Protein AF-A0A7J7M7K6-F1 (afdb_monomer_lite)

Organism: NCBI:txid39325

Foldseek 3Di:
DADPQKWKWKDDDPDPATDTHRDDDADPGIDIDIDGFDWDKDWDFDWDADPVRDTDTDTDIDTGTQDPPDVVSVSVPPDDPPVVVVVVVVVVVVVVVVVVVVVVVVVVVVVVVVVVVVVVVVVVVVVVVVVVVVVVVVVVVVVVVVCVVVVVVVVVVVVVVVVVVVVVVVVVVVVVVVVVVVVVVVVVVVVVVVVVVVVVVVVVVVVVVVVVVVVVVVVVVVVVVVVVVVVVVVVVVVVVVVVVVVVVVVVVVVVVVVVVVVVVVVVVVVVVVVVVVVVVVVVVVVVVVVVVVVVVVVVVVVVVVVVVVVVVVVVVVVVVVVVVVCVVPPNDPVVVDD

Sequence (338 aa):
VATASEYLVITECYIDDIELAKKSWILPGQHRTTFDVSPMNYTFEVHAMSAEKLSFLLQTVFTIGPRMDDFDSLLRCKGHEYFSYLDQKLQNEAANQAKIDVAEAKMKGAVGAKLRKGQTVQNAAKIDAETKIVMVKRDGESKQEEINVNTKAKIFKNQREAEIAEANAQLATKKANWDRDTKMAEVEASKVIALKEAELQREVEFKNALTQTEKLRAQNLSKATIENEIKAHEAEWELFKKQRGANLVLYEHEKQAEESLYSKTREAEALKNQAEASLFAMKQKAEGEQYAKFKEAEGDLYSKIKKAEGLRAFVDAQGFYVKTLMNSFGGNYTAMRD

Secondary structure (DSSP, 8-state):
---TTEEEEEEETTEEEEEEESS-PPPTTEEEEEEE-PPEEEEEEEEEE-TT--EEEEEEEEEE---TT-HHHHHTTS--HHHHHHHHHHHHHHHHHHHHHHHHHHHHHHHHHHHHHHHHHHHHHHHHHHHHHHHHHHHHHHHHHHHHHHHHHHHHHHHHHHHHHHHHHHHHHHHHHHHHHHHHHHHHHHHHHHHHHHHHHHHHHHHHHHHHHHHHHHHHHHHHHHHHHHHHHHHHHHHHHHHHHHHHHHHHHHHHHHHHHHHHHHHHHHHHHHHHHHHHHHHHHHHHHHHHHHHHHHHHHHHHHHHHHHHHHHHHHHHHHHHHHHHTTTT-GGGS--

InterPro domains:
  IPR027705 Flotillin family [PTHR13806] (78-338)

pLDDT: mean 79.96, std 12.03, range [43.5, 96.38]

Structure (mmCIF, N/CA/C/O backbone):
data_AF-A0A7J7M7K6-F1
#
_entry.id   AF-A0A7J7M7K6-F1
#
loop_
_atom_site.group_PDB
_atom_site.id
_atom_site.type_symbol
_atom_site.label_atom_id
_atom_site.label_alt_id
_atom_site.label_comp_id
_atom_site.label_asym_id
_atom_site.label_entity_id
_atom_site.label_seq_id
_atom_site.pdbx_PDB_ins_code
_atom_site.Cartn_x
_atom_site.Cartn_y
_atom_site.Cartn_z
_atom_site.occupancy
_atom_site.B_iso_or_equiv
_atom_site.auth_seq_id
_atom_site.auth_comp_id
_atom_site.auth_asym_id
_atom_site.auth_atom_id
_atom_site.pdbx_PDB_model_num
ATOM 1 N N . VAL A 1 1 ? 95.039 -15.762 -140.237 1.00 67.88 1 VAL A N 1
ATOM 2 C CA . VAL A 1 1 ? 93.825 -16.586 -140.015 1.00 67.88 1 VAL A CA 1
ATOM 3 C C . VAL A 1 1 ? 93.475 -16.474 -138.539 1.00 67.88 1 VAL A C 1
ATOM 5 O O . VAL A 1 1 ? 94.401 -16.604 -137.748 1.00 67.88 1 VAL A O 1
ATOM 8 N N . ALA A 1 2 ? 92.232 -16.139 -138.188 1.00 72.38 2 ALA A N 1
ATOM 9 C CA . ALA A 1 2 ? 91.706 -16.131 -136.816 1.00 72.38 2 ALA A CA 1
ATOM 10 C C . ALA A 1 2 ? 91.224 -17.527 -136.388 1.00 72.38 2 ALA A C 1
ATOM 12 O O . ALA A 1 2 ? 90.944 -18.372 -137.244 1.00 72.38 2 ALA A O 1
ATOM 13 N N . THR A 1 3 ? 91.144 -17.767 -135.076 1.00 70.19 3 THR A N 1
ATOM 14 C CA . THR A 1 3 ? 90.589 -19.000 -134.491 1.00 70.19 3 THR A CA 1
ATOM 15 C C . THR A 1 3 ? 89.056 -19.029 -134.606 1.00 70.19 3 THR A C 1
ATOM 17 O O . THR A 1 3 ? 88.432 -18.068 -135.049 1.00 70.19 3 THR A O 1
ATOM 20 N N . ALA A 1 4 ? 88.411 -20.154 -134.274 1.00 70.19 4 ALA A N 1
ATOM 21 C CA . ALA A 1 4 ? 86.975 -20.334 -134.517 1.00 70.19 4 ALA A CA 1
ATOM 22 C C . ALA A 1 4 ? 86.084 -19.287 -133.812 1.00 70.19 4 ALA A C 1
ATOM 24 O O . ALA A 1 4 ? 85.071 -18.890 -134.398 1.00 70.19 4 ALA A O 1
ATOM 25 N N . SER A 1 5 ? 86.478 -18.828 -132.620 1.00 69.62 5 SER A N 1
ATOM 26 C CA . SER A 1 5 ? 85.790 -17.823 -131.793 1.00 69.62 5 SER A CA 1
ATOM 27 C C . SER A 1 5 ? 86.290 -16.390 -132.006 1.00 69.62 5 SER A C 1
ATOM 29 O O . SER A 1 5 ? 85.766 -15.466 -131.390 1.00 69.62 5 SER A O 1
ATOM 31 N N . GLU A 1 6 ? 87.262 -16.190 -132.896 1.00 77.25 6 GLU A N 1
ATOM 32 C CA . GLU A 1 6 ? 87.850 -14.885 -133.176 1.00 77.25 6 GLU A CA 1
ATOM 33 C C . GLU A 1 6 ? 87.529 -14.406 -134.597 1.00 77.25 6 GLU A C 1
ATOM 35 O O . GLU A 1 6 ? 87.433 -15.187 -135.550 1.00 77.25 6 GLU A O 1
ATOM 40 N N . TYR A 1 7 ? 87.449 -13.088 -134.760 1.00 76.31 7 TYR A N 1
ATOM 41 C CA . TYR A 1 7 ? 87.459 -12.421 -136.060 1.00 76.31 7 TYR A CA 1
ATOM 42 C C . TYR A 1 7 ? 88.687 -11.517 -136.183 1.00 76.31 7 TYR A C 1
ATOM 44 O O . TYR A 1 7 ? 89.129 -10.900 -135.210 1.00 76.31 7 TYR A O 1
ATOM 52 N N . LEU A 1 8 ? 89.268 -11.449 -137.387 1.00 75.38 8 LEU A N 1
ATOM 53 C CA . LEU A 1 8 ? 90.274 -10.437 -137.696 1.00 75.38 8 LEU A CA 1
ATOM 54 C C . LEU A 1 8 ? 89.558 -9.161 -138.078 1.00 75.38 8 LEU A C 1
ATOM 56 O O . LEU A 1 8 ? 88.755 -9.155 -139.003 1.00 75.38 8 LEU A O 1
ATOM 60 N N . VAL A 1 9 ? 89.900 -8.102 -137.368 1.00 75.69 9 VAL A N 1
ATOM 61 C CA . VAL A 1 9 ? 89.526 -6.735 -137.676 1.00 75.69 9 VAL A CA 1
ATOM 62 C C . VAL A 1 9 ? 90.689 -6.140 -138.462 1.00 75.69 9 VAL A C 1
ATOM 64 O O . VAL A 1 9 ? 91.796 -6.039 -137.921 1.00 75.69 9 VAL A O 1
ATOM 67 N N . ILE A 1 10 ? 90.467 -5.818 -139.734 1.00 76.25 10 ILE A N 1
ATOM 68 C CA . ILE A 1 10 ? 91.456 -5.178 -140.606 1.00 76.25 10 ILE A CA 1
ATOM 69 C C . ILE A 1 10 ? 91.002 -3.751 -140.868 1.00 76.25 10 ILE A C 1
ATOM 71 O O . ILE A 1 10 ? 89.852 -3.511 -141.235 1.00 76.25 10 ILE A O 1
ATOM 75 N N . THR A 1 11 ? 91.916 -2.815 -140.648 1.00 74.75 11 THR A N 1
ATOM 76 C CA . THR A 1 11 ? 91.690 -1.384 -140.843 1.00 74.75 11 THR A CA 1
ATOM 77 C C . THR A 1 11 ? 92.851 -0.768 -141.615 1.00 74.75 11 THR A C 1
ATOM 79 O O . THR A 1 11 ? 93.955 -1.323 -141.637 1.00 74.75 11 THR A O 1
ATOM 82 N N . GLU A 1 12 ? 92.609 0.419 -142.173 1.00 74.12 12 GLU A N 1
ATOM 83 C CA . GLU A 1 12 ? 93.559 1.254 -142.923 1.00 74.12 12 GLU A CA 1
ATOM 84 C C . GLU A 1 12 ? 93.762 0.837 -144.391 1.00 74.12 12 GLU A C 1
ATOM 86 O O . GLU A 1 12 ? 92.882 0.229 -144.990 1.00 74.12 12 GLU A O 1
ATOM 91 N N . CYS A 1 13 ? 94.871 1.276 -144.999 1.00 62.34 13 CYS A N 1
ATOM 92 C CA . CYS A 1 13 ? 95.089 1.460 -146.438 1.00 62.34 13 CYS A CA 1
ATOM 93 C C . CYS A 1 13 ? 94.208 0.581 -147.361 1.00 62.34 13 CYS A C 1
ATOM 95 O O . CYS A 1 13 ? 94.340 -0.647 -147.378 1.00 62.34 13 CYS A O 1
ATOM 97 N N . TYR A 1 14 ? 93.356 1.240 -148.166 1.00 62.03 14 TYR A N 1
ATOM 98 C CA . TYR A 1 14 ? 92.381 0.658 -149.112 1.00 62.03 14 TYR A CA 1
ATOM 99 C C . TYR A 1 14 ? 91.088 0.052 -148.513 1.00 62.03 14 TYR A C 1
ATOM 101 O O . TYR A 1 14 ? 90.317 -0.554 -149.256 1.00 62.03 14 TYR A O 1
ATOM 109 N N . ILE A 1 15 ? 90.821 0.240 -147.213 1.00 69.69 15 ILE A N 1
ATOM 110 C CA . ILE A 1 15 ? 89.554 -0.106 -146.541 1.00 69.69 15 ILE A CA 1
ATOM 111 C C . ILE A 1 15 ? 89.009 1.155 -145.850 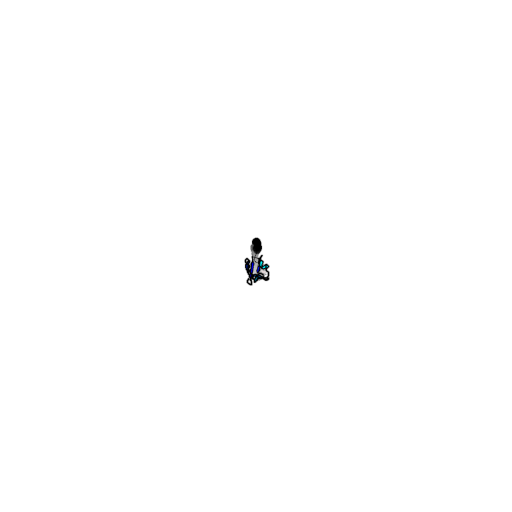1.00 69.69 15 ILE A C 1
ATOM 113 O O . ILE A 1 15 ? 89.684 1.715 -144.987 1.00 69.69 15 ILE A O 1
ATOM 117 N N . ASP A 1 16 ? 87.807 1.600 -146.232 1.00 57.34 16 ASP A N 1
ATOM 118 C CA . ASP A 1 16 ? 87.240 2.888 -145.786 1.00 57.34 16 ASP A CA 1
ATOM 119 C C . ASP A 1 16 ? 86.715 2.885 -144.338 1.00 57.34 16 ASP A C 1
ATOM 121 O O . ASP A 1 16 ? 86.623 3.948 -143.731 1.00 57.34 16 ASP A O 1
ATOM 125 N N . ASP A 1 17 ? 86.385 1.717 -143.776 1.00 67.00 17 ASP A N 1
ATOM 126 C CA . ASP A 1 17 ? 85.803 1.610 -142.430 1.00 67.00 17 ASP A CA 1
ATOM 127 C C . ASP A 1 17 ? 86.483 0.480 -141.628 1.00 67.00 17 ASP A C 1
ATOM 129 O O . ASP A 1 17 ? 87.601 0.640 -141.134 1.00 67.00 17 ASP A O 1
ATOM 133 N N . ILE A 1 18 ? 85.864 -0.700 -141.520 1.00 73.44 18 ILE A N 1
ATOM 134 C CA . ILE A 1 18 ? 86.425 -1.869 -140.838 1.00 73.44 18 ILE A CA 1
ATOM 135 C C . ILE A 1 18 ? 86.022 -3.133 -141.598 1.00 73.44 18 ILE A C 1
ATOM 137 O O . ILE A 1 18 ? 84.834 -3.396 -141.779 1.00 73.44 18 ILE A O 1
ATOM 141 N N . GLU A 1 19 ? 86.995 -3.962 -141.982 1.00 70.06 19 GLU A N 1
ATOM 142 C CA . GLU A 1 19 ? 86.722 -5.271 -142.580 1.00 70.06 19 GLU A CA 1
ATOM 143 C C . GLU A 1 19 ? 86.901 -6.386 -141.538 1.00 70.06 19 GLU A C 1
ATOM 145 O O . GLU A 1 19 ? 87.972 -6.559 -140.949 1.00 70.06 19 GLU A O 1
ATOM 150 N N . LEU A 1 20 ? 85.834 -7.156 -141.302 1.00 73.06 20 LEU A N 1
ATOM 151 C CA . LEU A 1 20 ? 85.836 -8.321 -140.416 1.00 73.06 20 LEU A CA 1
ATOM 152 C C . LEU A 1 20 ? 86.000 -9.603 -141.244 1.00 73.06 20 LEU A C 1
ATOM 154 O O . LEU A 1 20 ? 85.087 -10.020 -141.953 1.00 73.06 20 LEU A O 1
ATOM 158 N N . ALA A 1 21 ? 87.150 -10.269 -141.127 1.00 71.56 21 ALA A N 1
ATOM 159 C CA . ALA A 1 21 ? 87.457 -11.486 -141.880 1.00 71.56 21 ALA A CA 1
ATOM 160 C C . ALA A 1 21 ? 88.027 -12.593 -140.981 1.00 71.56 21 ALA A C 1
ATOM 162 O O . ALA A 1 21 ? 88.860 -12.351 -140.113 1.00 71.56 21 ALA A O 1
ATOM 163 N N . LYS A 1 22 ? 87.665 -13.863 -141.211 1.00 76.12 22 LYS A N 1
ATOM 164 C CA . LYS A 1 22 ? 88.339 -14.992 -140.525 1.00 76.12 22 LYS A CA 1
ATOM 165 C C . LYS A 1 22 ? 89.720 -15.296 -141.109 1.00 76.12 22 LYS A C 1
ATOM 167 O O . LYS A 1 22 ? 90.618 -15.790 -140.425 1.00 76.12 22 LYS A O 1
ATOM 172 N N . LYS A 1 23 ? 89.935 -14.992 -142.385 1.00 75.81 23 LYS A N 1
ATOM 173 C CA . LYS A 1 23 ? 91.210 -15.179 -143.082 1.00 75.81 23 LYS A CA 1
ATOM 174 C C . LYS A 1 23 ? 91.334 -14.113 -144.157 1.00 75.81 23 LYS A C 1
ATOM 176 O O . LYS A 1 23 ? 90.510 -14.077 -145.055 1.00 75.81 23 LYS A O 1
ATOM 181 N N . SER A 1 24 ? 92.375 -13.296 -144.074 1.00 73.94 24 SER A N 1
ATOM 182 C CA . SER A 1 24 ? 92.693 -12.295 -145.089 1.00 73.94 24 SER A CA 1
ATOM 183 C C . SER A 1 24 ? 94.211 -12.066 -145.141 1.00 73.94 24 SER A C 1
ATOM 185 O O . SER A 1 24 ? 94.922 -12.380 -144.175 1.00 73.94 24 SER A O 1
ATOM 187 N N . TRP A 1 25 ? 94.701 -11.637 -146.305 1.00 72.50 25 TRP A N 1
ATOM 188 C CA . TRP A 1 25 ? 96.090 -11.244 -146.548 1.00 72.50 25 TRP A CA 1
ATOM 189 C C . TRP A 1 25 ? 96.240 -9.763 -146.208 1.00 72.50 25 TRP A C 1
ATOM 191 O O . TRP A 1 25 ? 95.486 -8.944 -146.714 1.00 72.50 25 TRP A O 1
ATOM 201 N N . ILE A 1 26 ? 97.210 -9.428 -145.358 1.00 70.88 26 ILE A N 1
ATOM 202 C CA . ILE A 1 26 ? 97.423 -8.052 -144.894 1.00 70.88 26 ILE A CA 1
ATOM 203 C C . ILE A 1 26 ? 98.401 -7.381 -145.856 1.00 70.88 26 ILE A C 1
ATOM 205 O O . ILE A 1 26 ? 99.539 -7.839 -145.996 1.00 70.88 26 ILE A O 1
ATOM 209 N N . LEU A 1 27 ? 97.949 -6.326 -146.530 1.00 72.25 27 LEU A N 1
ATOM 210 C CA . LEU A 1 27 ? 98.783 -5.532 -147.433 1.00 72.25 27 LEU A CA 1
ATOM 211 C C . LEU A 1 27 ? 99.668 -4.547 -146.641 1.00 72.25 27 LEU A C 1
ATOM 213 O O . LEU A 1 27 ? 99.322 -4.175 -145.516 1.00 72.25 27 LEU A O 1
ATOM 217 N N . PRO A 1 28 ? 100.814 -4.099 -147.194 1.00 69.94 28 PRO A N 1
ATOM 218 C CA . PRO A 1 28 ? 101.648 -3.087 -146.549 1.00 69.94 28 PRO A CA 1
ATOM 219 C C . PRO A 1 28 ? 100.838 -1.813 -146.267 1.00 69.94 28 PRO A C 1
ATOM 221 O O . PRO A 1 28 ? 100.283 -1.218 -147.188 1.00 69.94 28 PRO A O 1
ATOM 224 N N . GLY A 1 29 ? 100.777 -1.401 -144.997 1.00 74.50 29 GLY A N 1
ATOM 225 C CA . GLY A 1 29 ? 99.994 -0.243 -144.546 1.00 74.50 29 GLY A CA 1
ATOM 226 C C . GLY A 1 29 ? 98.613 -0.571 -143.962 1.00 74.50 29 GLY A C 1
ATOM 227 O O . GLY A 1 29 ? 97.883 0.356 -143.639 1.00 74.50 29 GLY A O 1
ATOM 228 N N . GLN A 1 30 ? 98.252 -1.851 -143.815 1.00 79.81 30 GLN A N 1
ATOM 229 C CA . GLN A 1 30 ? 97.054 -2.276 -143.080 1.00 79.81 30 GLN A CA 1
ATOM 230 C C . GLN A 1 30 ? 97.398 -2.755 -141.665 1.00 79.81 30 GLN A C 1
ATOM 232 O O . GLN A 1 30 ? 98.389 -3.463 -141.459 1.00 79.81 30 GLN A O 1
ATOM 237 N N . HIS A 1 31 ? 96.534 -2.431 -140.701 1.00 72.81 31 HIS A N 1
ATOM 238 C CA . HIS A 1 31 ? 96.644 -2.884 -139.315 1.00 72.81 31 HIS A CA 1
ATOM 239 C C . HIS A 1 31 ? 95.636 -3.999 -139.018 1.00 72.81 31 HIS A C 1
ATOM 241 O O . HIS A 1 31 ? 94.465 -3.931 -139.387 1.00 72.81 31 HIS A O 1
ATOM 247 N N . ARG A 1 32 ? 96.098 -5.047 -138.322 1.00 75.19 32 ARG A N 1
ATOM 248 C CA . ARG A 1 32 ? 95.274 -6.187 -137.893 1.00 75.19 32 ARG A CA 1
ATOM 249 C C . ARG A 1 32 ? 95.124 -6.194 -136.375 1.00 75.19 32 ARG A C 1
ATOM 251 O O . ARG A 1 32 ? 96.124 -6.281 -135.668 1.00 75.19 32 ARG A O 1
ATOM 258 N N . THR A 1 33 ? 93.881 -6.283 -135.900 1.00 73.38 33 THR A N 1
ATOM 259 C CA . THR A 1 33 ? 93.544 -6.602 -134.499 1.00 73.38 33 THR A CA 1
ATOM 260 C C . THR A 1 33 ? 92.656 -7.850 -134.438 1.00 73.38 33 THR A C 1
ATOM 262 O O . THR A 1 33 ? 91.841 -8.077 -135.327 1.00 73.38 33 THR A O 1
ATOM 265 N N . THR A 1 34 ? 92.804 -8.696 -133.420 1.00 72.25 34 THR A N 1
ATOM 266 C CA . THR A 1 34 ? 91.931 -9.864 -133.184 1.00 72.25 34 THR A CA 1
ATOM 267 C C . THR A 1 34 ? 90.808 -9.502 -132.210 1.00 72.25 34 THR A C 1
ATOM 269 O O . THR A 1 34 ? 91.062 -8.848 -131.200 1.00 72.25 34 THR A O 1
ATOM 272 N N . PHE A 1 35 ? 89.576 -9.916 -132.507 1.00 74.06 35 PHE A N 1
ATOM 273 C CA . PHE A 1 35 ? 88.386 -9.716 -131.672 1.00 74.06 35 PHE A CA 1
ATOM 274 C C . PHE A 1 35 ? 87.809 -11.078 -131.272 1.00 74.06 35 PHE A C 1
ATOM 276 O O . PHE A 1 35 ? 87.431 -11.847 -132.154 1.00 74.06 35 PHE A O 1
ATOM 283 N N . ASP A 1 36 ? 87.781 -11.381 -129.972 1.00 71.81 36 ASP A N 1
ATOM 284 C CA . ASP A 1 36 ? 87.216 -12.619 -129.416 1.00 71.81 36 ASP A CA 1
ATOM 285 C C . ASP A 1 36 ? 85.731 -12.418 -129.093 1.00 71.81 36 ASP A C 1
ATOM 287 O O . ASP A 1 36 ? 85.340 -11.422 -128.484 1.00 71.81 36 ASP A O 1
ATOM 291 N N . VAL A 1 37 ? 84.907 -13.364 -129.532 1.00 73.75 37 VAL A N 1
ATOM 292 C CA . VAL A 1 37 ? 83.440 -13.289 -129.498 1.00 73.75 37 VAL A CA 1
ATOM 293 C C . VAL A 1 37 ? 82.856 -14.418 -128.637 1.00 73.75 37 VAL A C 1
ATOM 295 O O . VAL A 1 37 ? 81.707 -14.832 -128.796 1.00 73.75 37 VAL A O 1
ATOM 298 N N . SER A 1 38 ? 83.658 -14.959 -127.722 1.00 75.25 38 SER A N 1
ATOM 299 C CA . SER A 1 38 ? 83.248 -16.044 -126.834 1.00 75.25 38 SER A CA 1
ATOM 300 C C . SER A 1 38 ? 82.065 -15.630 -125.929 1.00 75.25 38 SER A C 1
ATOM 302 O O . SER A 1 38 ? 82.124 -14.581 -125.284 1.00 75.25 38 SER A O 1
ATOM 304 N N . PRO A 1 39 ? 80.976 -16.426 -125.860 1.00 74.19 39 PRO A N 1
ATOM 305 C CA . PRO A 1 39 ? 79.810 -16.104 -125.037 1.00 74.19 39 PRO A CA 1
ATOM 306 C C . PRO A 1 39 ? 80.150 -16.139 -123.540 1.00 74.19 39 PRO A C 1
ATOM 308 O O . PRO A 1 39 ? 80.834 -17.051 -123.073 1.00 74.19 39 PRO A O 1
ATOM 311 N N . MET A 1 40 ? 79.637 -15.169 -122.775 1.00 72.38 40 MET A N 1
ATOM 312 C CA . MET A 1 40 ? 79.824 -15.087 -121.323 1.00 72.38 40 MET A CA 1
ATOM 313 C C . MET A 1 40 ? 78.585 -15.570 -120.564 1.00 72.38 40 MET A C 1
ATOM 315 O O . MET A 1 40 ? 77.446 -15.287 -120.934 1.00 72.38 40 MET A O 1
ATOM 319 N N . ASN A 1 41 ? 78.818 -16.292 -119.466 1.00 74.19 41 ASN A N 1
ATOM 320 C CA . ASN A 1 41 ? 77.770 -16.769 -118.568 1.00 74.19 41 ASN A CA 1
ATOM 321 C C . ASN A 1 41 ? 77.606 -15.805 -117.389 1.00 74.19 41 ASN A C 1
ATOM 323 O O . ASN A 1 41 ? 78.566 -15.546 -116.666 1.00 74.19 41 ASN A O 1
ATOM 327 N N . TYR A 1 42 ? 76.382 -15.333 -117.161 1.00 74.88 42 TYR A N 1
ATOM 328 C CA . TYR A 1 42 ? 76.004 -14.517 -116.011 1.00 74.88 42 TYR A CA 1
ATOM 329 C C . TYR A 1 42 ? 75.083 -15.314 -115.092 1.00 74.88 42 TYR A C 1
ATOM 331 O O . TYR A 1 42 ? 74.027 -15.798 -115.505 1.00 74.88 42 TYR A O 1
ATOM 339 N N . THR A 1 43 ? 75.482 -15.452 -113.833 1.00 71.62 43 THR A N 1
ATOM 340 C CA . THR A 1 43 ? 74.698 -16.121 -112.793 1.00 71.62 43 THR A CA 1
ATOM 341 C C . THR A 1 43 ? 73.934 -15.080 -111.984 1.00 71.62 43 THR A C 1
ATOM 343 O O . THR A 1 43 ? 74.552 -14.188 -111.403 1.00 71.62 43 THR A O 1
ATOM 346 N N . PHE A 1 44 ? 72.610 -15.200 -111.914 1.00 74.69 44 PHE A N 1
ATOM 347 C CA . PHE A 1 44 ? 71.768 -14.345 -111.078 1.00 74.69 44 PHE A CA 1
ATOM 348 C C . PHE A 1 44 ? 71.073 -15.172 -110.003 1.00 74.69 44 PHE A C 1
ATOM 350 O O . PHE A 1 44 ? 70.536 -16.247 -110.280 1.00 74.69 44 PHE A O 1
ATOM 357 N N . GLU A 1 45 ? 71.048 -14.629 -108.789 1.00 75.56 45 GLU A N 1
ATOM 358 C CA . GLU A 1 45 ? 70.245 -15.151 -107.689 1.00 75.56 45 GLU A CA 1
ATOM 359 C C . GLU A 1 45 ? 68.988 -14.294 -107.565 1.00 75.56 45 GLU A C 1
ATOM 361 O O . GLU A 1 45 ? 69.014 -13.181 -107.037 1.00 75.56 45 GLU A O 1
ATOM 366 N N . VAL A 1 46 ? 67.879 -14.788 -108.115 1.00 74.50 46 VAL A N 1
ATOM 367 C CA . VAL A 1 46 ? 66.608 -14.063 -108.091 1.00 74.50 46 VAL A CA 1
ATOM 368 C C . VAL A 1 46 ? 65.833 -14.477 -106.848 1.00 74.50 46 VAL A C 1
ATOM 370 O O . VAL A 1 46 ? 65.450 -15.640 -106.694 1.00 74.50 46 VAL A O 1
ATOM 373 N N . HIS A 1 47 ? 65.594 -13.514 -105.957 1.00 74.88 47 HIS A N 1
ATOM 374 C CA . HIS A 1 47 ? 64.735 -13.710 -104.796 1.00 74.88 47 HIS A CA 1
ATOM 375 C C . HIS A 1 47 ? 63.275 -13.509 -105.209 1.00 74.88 47 HIS A C 1
ATOM 377 O O . HIS A 1 47 ? 62.855 -12.389 -105.502 1.00 74.88 47 HIS A O 1
ATOM 383 N N . ALA A 1 48 ? 62.510 -14.599 -105.256 1.00 74.81 48 ALA A N 1
ATOM 384 C CA . ALA A 1 48 ? 61.108 -14.583 -105.650 1.00 74.81 48 ALA A CA 1
ATOM 385 C C . ALA A 1 48 ? 60.206 -15.036 -104.493 1.00 74.81 48 ALA A C 1
ATOM 387 O O . ALA A 1 48 ? 60.616 -15.786 -103.604 1.00 74.81 48 ALA A O 1
ATOM 388 N N . MET A 1 49 ? 58.959 -14.565 -104.502 1.00 79.12 49 MET A N 1
ATOM 389 C CA . MET A 1 49 ? 57.935 -14.953 -103.535 1.00 79.12 49 MET A CA 1
ATOM 390 C C . MET A 1 49 ? 56.721 -15.501 -104.287 1.00 79.12 49 MET A C 1
ATOM 392 O O . MET A 1 49 ? 56.223 -14.860 -105.212 1.00 79.12 49 MET A O 1
ATOM 396 N N . SER A 1 50 ? 56.258 -16.692 -103.905 1.00 76.75 50 SER A N 1
ATOM 397 C CA . SER A 1 50 ? 55.040 -17.300 -104.455 1.00 76.75 50 SER A CA 1
ATOM 398 C C . SER A 1 50 ? 53.797 -16.496 -104.049 1.00 76.75 50 SER A C 1
ATOM 400 O O . SER A 1 50 ? 53.817 -15.767 -103.054 1.00 76.75 50 SER A O 1
ATOM 402 N N . ALA A 1 51 ? 52.680 -16.680 -104.758 1.00 72.00 51 ALA A N 1
ATOM 403 C CA . ALA A 1 51 ? 51.380 -16.116 -104.383 1.00 72.00 51 ALA A CA 1
ATOM 404 C C . ALA A 1 51 ? 50.945 -16.512 -102.952 1.00 72.00 51 ALA A C 1
ATOM 406 O O . ALA A 1 51 ? 50.238 -15.758 -102.287 1.00 72.00 51 ALA A O 1
ATOM 407 N N . GLU A 1 52 ? 51.438 -17.645 -102.440 1.00 77.81 52 GLU A N 1
ATOM 408 C CA . GLU A 1 52 ? 51.218 -18.133 -101.067 1.00 77.81 52 GLU A CA 1
ATOM 409 C C . GLU A 1 52 ? 52.235 -17.592 -100.039 1.00 77.81 52 GLU A C 1
ATOM 411 O O . GLU A 1 52 ? 52.302 -18.068 -98.909 1.00 77.81 52 GLU A O 1
ATOM 416 N N . LYS A 1 53 ? 53.040 -16.587 -100.410 1.00 70.06 53 LYS A N 1
ATOM 417 C CA . LYS A 1 53 ? 54.088 -15.956 -99.579 1.00 70.06 53 LYS A CA 1
ATOM 418 C C . LYS A 1 53 ? 55.263 -16.852 -99.170 1.00 70.06 53 LYS A C 1
ATOM 420 O O . LYS A 1 53 ? 56.027 -16.493 -98.276 1.00 70.06 53 LYS A O 1
ATOM 425 N N . LEU A 1 54 ? 55.471 -17.975 -99.849 1.00 71.38 54 LEU A N 1
ATOM 426 C CA . LEU A 1 54 ? 56.695 -18.764 -99.697 1.00 71.38 54 LEU A CA 1
ATOM 427 C C . LEU A 1 54 ? 57.842 -18.131 -100.497 1.00 71.38 54 LEU A C 1
ATOM 429 O O . LEU A 1 54 ? 57.692 -17.856 -101.688 1.00 71.38 54 LEU A O 1
ATOM 433 N N . SER A 1 55 ? 58.971 -17.887 -99.828 1.00 65.44 55 SER A N 1
ATOM 434 C CA . SER A 1 55 ? 60.209 -17.355 -100.414 1.00 65.44 55 SER A CA 1
ATOM 435 C C . SER A 1 55 ? 61.050 -18.493 -100.991 1.00 65.44 55 SER A C 1
ATOM 437 O O . SER A 1 55 ? 61.248 -19.510 -100.327 1.00 65.44 55 SER A O 1
ATOM 439 N N . PHE A 1 56 ? 61.547 -18.325 -102.216 1.00 78.94 56 PHE A N 1
ATOM 440 C CA . PHE A 1 56 ? 62.490 -19.258 -102.828 1.00 78.94 56 PHE A CA 1
ATOM 441 C C . PHE A 1 56 ? 63.539 -18.517 -103.670 1.00 78.94 56 PHE A C 1
ATOM 443 O O . PHE A 1 56 ? 63.281 -17.458 -104.245 1.00 78.94 56 PHE A O 1
ATOM 450 N N . LEU A 1 57 ? 64.752 -19.076 -103.700 1.00 74.62 57 LEU A N 1
ATOM 451 C CA . LEU A 1 57 ? 65.903 -18.561 -104.443 1.00 74.62 57 LEU A CA 1
ATOM 452 C C . LEU A 1 57 ? 66.049 -19.354 -105.741 1.00 74.62 57 LEU A C 1
ATOM 454 O O . LEU A 1 57 ? 66.315 -20.554 -105.707 1.00 74.62 57 LEU A O 1
ATOM 458 N N . LEU A 1 58 ? 65.877 -18.689 -106.882 1.00 78.31 58 LEU A N 1
ATOM 459 C CA . LEU A 1 58 ? 66.145 -19.283 -108.189 1.00 78.31 58 LEU A CA 1
ATOM 460 C C . LEU A 1 58 ? 67.556 -18.894 -108.630 1.00 78.31 58 LEU A C 1
ATOM 462 O O . LEU A 1 58 ? 67.827 -17.718 -108.877 1.00 78.31 58 LEU A O 1
ATOM 466 N N . GLN A 1 59 ? 68.443 -19.883 -108.747 1.00 74.00 59 GLN A N 1
ATOM 467 C CA . GLN A 1 59 ? 69.723 -19.707 -109.428 1.00 74.00 59 GLN A CA 1
ATOM 468 C C . GLN A 1 59 ? 69.505 -19.895 -110.929 1.00 74.00 59 GLN A C 1
ATOM 470 O O . GLN A 1 59 ? 69.296 -21.007 -111.411 1.00 74.00 59 GLN A O 1
ATOM 475 N N . THR A 1 60 ? 69.522 -18.789 -111.666 1.00 72.88 60 THR A N 1
ATOM 476 C CA . THR A 1 60 ? 69.373 -18.782 -113.125 1.00 72.88 60 THR A CA 1
ATOM 477 C C . THR A 1 60 ? 70.684 -18.361 -113.769 1.00 72.88 60 THR A C 1
ATOM 479 O O . THR A 1 60 ? 71.233 -17.310 -113.432 1.00 72.88 60 THR A O 1
ATOM 482 N N . VAL A 1 61 ? 71.181 -19.173 -114.703 1.00 80.44 61 VAL A N 1
ATOM 483 C CA . VAL A 1 61 ? 72.369 -18.861 -115.504 1.00 80.44 61 VAL A CA 1
ATOM 484 C C . VAL A 1 61 ? 71.908 -18.422 -116.888 1.00 80.44 61 VAL A C 1
ATOM 486 O O . VAL A 1 61 ? 71.255 -19.191 -117.590 1.00 80.44 61 VAL A O 1
ATOM 489 N N . PHE A 1 62 ? 72.237 -17.192 -117.274 1.00 73.12 62 PHE A N 1
ATOM 490 C CA . PHE A 1 62 ? 72.000 -16.679 -118.620 1.00 73.12 62 PHE A CA 1
ATOM 491 C C . PHE A 1 62 ? 73.322 -16.628 -119.381 1.00 73.12 62 PHE A C 1
ATOM 493 O O . PHE A 1 62 ? 74.288 -16.021 -118.922 1.00 73.12 62 PHE A O 1
ATOM 500 N N . THR A 1 63 ? 73.363 -17.241 -120.559 1.00 73.75 63 THR A N 1
ATOM 501 C CA . THR A 1 63 ? 74.502 -17.139 -121.476 1.00 73.75 63 THR A CA 1
ATOM 502 C C . THR A 1 63 ? 74.220 -16.026 -122.475 1.00 73.75 63 THR A C 1
ATOM 504 O O . THR A 1 63 ? 73.264 -16.113 -123.245 1.00 73.75 63 THR A O 1
ATOM 507 N N . ILE A 1 64 ? 75.031 -14.971 -122.454 1.00 77.38 64 ILE A N 1
ATOM 508 C CA . ILE A 1 64 ? 74.911 -13.832 -123.366 1.00 77.38 64 ILE A CA 1
ATOM 509 C C . ILE A 1 64 ? 76.151 -13.830 -124.259 1.00 77.38 64 ILE A C 1
ATOM 511 O O . ILE A 1 64 ? 77.281 -13.766 -123.780 1.00 77.38 64 ILE A O 1
ATOM 515 N N . GLY A 1 65 ? 75.935 -13.921 -125.568 1.00 71.38 65 GLY A N 1
ATOM 516 C CA . GLY A 1 65 ? 76.987 -13.869 -126.578 1.00 71.38 65 GLY A CA 1
ATOM 517 C C . GLY A 1 65 ? 76.558 -12.999 -127.759 1.00 71.38 65 GLY A C 1
ATOM 518 O O . GLY A 1 65 ? 75.357 -12.932 -128.047 1.00 71.38 65 GLY A O 1
ATOM 519 N N . PRO A 1 66 ? 77.499 -12.330 -128.445 1.00 70.00 66 PRO A N 1
ATOM 520 C CA . PRO A 1 66 ? 77.190 -11.580 -129.657 1.00 70.00 66 PRO A CA 1
ATOM 521 C C . PRO A 1 66 ? 76.619 -12.513 -130.731 1.00 70.00 66 PRO A C 1
ATOM 523 O O . PRO A 1 66 ? 77.081 -13.644 -130.896 1.00 70.00 66 PRO A O 1
ATOM 526 N N . ARG A 1 67 ? 75.603 -12.055 -131.472 1.00 66.88 67 ARG A N 1
ATOM 527 C CA . ARG A 1 67 ? 75.052 -12.821 -132.596 1.00 66.88 67 ARG A CA 1
ATOM 528 C C . ARG A 1 67 ? 76.048 -12.790 -133.754 1.00 66.88 67 ARG A C 1
ATOM 530 O O . ARG A 1 67 ? 76.352 -11.730 -134.282 1.00 66.88 67 ARG A O 1
ATOM 537 N N . MET A 1 68 ? 76.547 -13.960 -134.139 1.00 61.44 68 MET A N 1
ATOM 538 C CA . MET A 1 68 ? 77.608 -14.105 -135.145 1.00 61.44 68 MET A CA 1
ATOM 539 C C . MET A 1 68 ? 77.135 -13.890 -136.589 1.00 61.44 68 MET A C 1
ATOM 541 O O . MET A 1 68 ? 77.969 -13.712 -137.473 1.00 61.44 68 MET A O 1
ATOM 545 N N . ASP A 1 69 ? 75.822 -13.927 -136.822 1.00 61.38 69 ASP A N 1
ATOM 546 C CA . ASP A 1 69 ? 75.233 -13.935 -138.166 1.00 61.38 69 ASP A CA 1
ATOM 547 C C . ASP A 1 69 ? 74.913 -12.527 -138.699 1.00 61.38 69 ASP A C 1
ATOM 549 O O . ASP A 1 69 ? 74.593 -12.378 -139.876 1.00 61.38 69 ASP A O 1
ATOM 553 N N . ASP A 1 70 ? 75.007 -11.491 -137.858 1.00 66.56 70 ASP A N 1
ATOM 554 C CA . ASP A 1 70 ? 74.621 -10.119 -138.202 1.00 66.56 70 ASP A CA 1
ATOM 555 C C . ASP A 1 70 ? 75.805 -9.154 -138.024 1.00 66.56 70 ASP A C 1
ATOM 557 O O . ASP A 1 70 ? 76.106 -8.693 -136.917 1.00 66.56 70 ASP A O 1
ATOM 561 N N . PHE A 1 71 ? 76.508 -8.872 -139.127 1.00 61.34 71 PHE A N 1
ATOM 562 C CA . PHE A 1 71 ? 77.729 -8.049 -139.154 1.00 61.34 71 PHE A CA 1
ATOM 563 C C . PHE A 1 71 ? 77.521 -6.642 -138.574 1.00 61.34 71 PHE A C 1
ATOM 565 O O . PHE A 1 71 ? 78.429 -6.091 -137.950 1.00 61.34 71 PHE A O 1
ATOM 572 N N . ASP A 1 72 ? 76.314 -6.093 -138.707 1.00 62.84 72 ASP A N 1
ATOM 573 C CA . ASP A 1 72 ? 75.977 -4.744 -138.249 1.00 62.84 72 ASP A CA 1
ATOM 574 C C . ASP A 1 72 ? 75.939 -4.649 -136.710 1.00 62.84 72 ASP A C 1
ATOM 576 O O . ASP A 1 72 ? 76.227 -3.612 -136.107 1.00 62.84 72 ASP A O 1
ATOM 580 N N . SER A 1 73 ? 75.646 -5.771 -136.044 1.00 62.28 73 SER A N 1
ATOM 581 C CA . SER A 1 73 ? 75.646 -5.868 -134.582 1.00 62.28 73 SER A CA 1
ATOM 582 C C . SER A 1 73 ? 77.055 -6.012 -133.989 1.00 62.28 73 SER A C 1
ATOM 584 O O . SER A 1 73 ? 77.309 -5.512 -132.892 1.00 62.28 73 SER A O 1
ATOM 586 N N . LEU A 1 74 ? 77.996 -6.600 -134.739 1.00 60.81 74 LEU A N 1
ATOM 587 C CA . LEU A 1 74 ? 79.406 -6.739 -134.349 1.00 60.81 74 LEU A CA 1
ATOM 588 C C . LEU A 1 74 ? 80.169 -5.407 -134.456 1.00 60.81 74 LEU A C 1
ATOM 590 O O . LEU A 1 74 ? 81.040 -5.132 -133.628 1.00 60.81 74 LEU A O 1
ATOM 594 N N . LEU A 1 75 ? 79.802 -4.545 -135.412 1.00 59.56 75 LEU A N 1
ATOM 595 C CA . LEU A 1 75 ? 80.399 -3.214 -135.583 1.00 59.56 75 LEU A CA 1
ATOM 596 C C . LEU A 1 75 ? 80.077 -2.263 -134.408 1.00 59.56 75 LEU A C 1
ATOM 598 O O . LEU A 1 75 ? 80.908 -1.448 -134.008 1.00 59.56 75 LEU A O 1
ATOM 602 N N . ARG A 1 76 ? 78.890 -2.400 -133.798 1.00 58.91 76 ARG A N 1
ATOM 603 C CA . ARG A 1 76 ? 78.403 -1.534 -132.702 1.00 58.91 76 ARG A CA 1
ATOM 604 C C . ARG A 1 76 ? 79.109 -1.748 -131.359 1.00 58.91 76 ARG A C 1
ATOM 606 O O . ARG A 1 76 ? 78.995 -0.901 -130.477 1.00 58.91 76 ARG A O 1
ATOM 613 N N . CYS A 1 77 ? 79.850 -2.842 -131.184 1.00 54.72 77 CYS A N 1
ATOM 614 C CA . CYS A 1 77 ? 80.478 -3.186 -129.904 1.00 54.72 77 CYS A CA 1
ATOM 615 C C . CYS A 1 77 ? 81.758 -2.400 -129.568 1.00 54.72 77 CYS A C 1
ATOM 617 O O . CYS A 1 77 ? 82.221 -2.508 -128.434 1.00 54.72 77 CYS A O 1
ATOM 619 N N . LYS A 1 78 ? 82.351 -1.622 -130.490 1.00 47.56 78 LYS A N 1
ATOM 620 C CA . LYS A 1 78 ? 83.690 -1.032 -130.266 1.00 47.56 78 LYS A CA 1
ATOM 621 C C . LYS A 1 78 ? 83.785 0.498 -130.289 1.00 47.56 78 LYS A C 1
ATOM 623 O O . LYS A 1 78 ? 84.878 1.020 -130.095 1.00 47.56 78 LYS A O 1
ATOM 628 N N . GLY A 1 79 ? 82.686 1.235 -130.450 1.00 53.59 79 GLY A N 1
ATOM 629 C CA . GLY A 1 79 ? 82.754 2.699 -130.456 1.00 53.59 79 GLY A CA 1
ATOM 630 C C . GLY A 1 79 ? 81.533 3.370 -129.853 1.00 53.59 79 GLY A C 1
ATOM 631 O O . GLY A 1 79 ? 80.532 3.496 -130.545 1.00 53.59 79 GLY A O 1
ATOM 632 N N . HIS A 1 80 ? 81.621 3.852 -128.604 1.00 51.25 80 HIS A N 1
ATOM 633 C CA . HIS A 1 80 ? 80.852 5.034 -128.192 1.00 51.25 80 HIS A CA 1
ATOM 634 C C . HIS A 1 80 ? 81.226 5.573 -126.794 1.00 51.25 80 HIS A C 1
ATOM 636 O O . HIS A 1 80 ? 80.787 5.059 -125.767 1.00 51.25 80 HIS A O 1
ATOM 642 N N . GLU A 1 81 ? 81.931 6.705 -126.746 1.00 53.88 81 GLU A N 1
ATOM 643 C CA . GLU A 1 81 ? 82.062 7.549 -125.541 1.00 53.88 81 GLU A CA 1
ATOM 644 C C . GLU A 1 81 ? 80.736 8.262 -125.180 1.00 53.88 81 GLU A C 1
ATOM 646 O O . GLU A 1 81 ? 80.511 8.660 -124.039 1.00 53.88 81 GLU A O 1
ATOM 651 N N . TYR A 1 82 ? 79.796 8.359 -126.125 1.00 51.50 82 TYR A N 1
ATOM 652 C CA . TYR A 1 82 ? 78.509 9.042 -125.953 1.00 51.50 82 TYR A CA 1
ATOM 653 C C . TYR A 1 82 ? 77.471 8.227 -125.151 1.00 51.50 82 TYR A C 1
ATOM 655 O O . TYR A 1 82 ? 76.609 8.816 -124.501 1.00 51.50 82 TYR A O 1
ATOM 663 N N . PHE A 1 83 ? 77.584 6.890 -125.089 1.00 54.88 83 PHE A N 1
ATOM 664 C CA . PHE A 1 83 ? 76.731 6.076 -124.203 1.00 54.88 83 PHE A CA 1
ATOM 665 C C . PHE A 1 83 ? 77.163 6.141 -122.731 1.00 54.88 83 PHE A C 1
ATOM 667 O O . PHE A 1 83 ? 76.299 6.113 -121.863 1.00 54.88 83 PHE A O 1
ATOM 674 N N . SER A 1 84 ? 78.456 6.337 -122.441 1.00 58.78 84 SER A N 1
ATOM 675 C CA . SER A 1 84 ? 78.944 6.568 -121.069 1.00 58.78 84 SER A CA 1
ATOM 676 C C . SER A 1 84 ? 78.341 7.843 -120.466 1.00 58.78 84 SER A C 1
ATOM 678 O O . SER A 1 84 ? 77.842 7.836 -119.342 1.00 58.78 84 SER A O 1
ATOM 680 N N . TYR A 1 85 ? 78.287 8.926 -121.250 1.00 59.38 85 TYR A N 1
ATOM 681 C CA . TYR A 1 85 ? 77.692 10.192 -120.815 1.00 59.38 85 TYR A CA 1
ATOM 682 C C . TYR A 1 85 ? 76.173 10.097 -120.596 1.00 59.38 85 TYR A C 1
ATOM 684 O O . TYR A 1 85 ? 75.652 10.631 -119.613 1.00 59.38 85 TYR A O 1
ATOM 692 N N . LEU A 1 86 ? 75.453 9.409 -121.491 1.00 59.50 86 LEU A N 1
ATOM 693 C CA . LEU A 1 86 ? 74.005 9.234 -121.359 1.00 59.50 86 LEU A CA 1
ATOM 694 C C . LEU A 1 86 ? 73.648 8.357 -120.148 1.00 59.50 86 LEU A C 1
ATOM 696 O O . LEU A 1 86 ? 72.727 8.695 -119.406 1.00 59.50 86 LEU A O 1
ATOM 700 N N . ASP A 1 87 ? 74.407 7.284 -119.917 1.00 65.06 87 ASP A N 1
ATOM 701 C CA . ASP A 1 87 ? 74.214 6.385 -118.779 1.00 65.06 87 ASP A CA 1
ATOM 702 C C . ASP A 1 87 ? 74.568 7.083 -117.457 1.00 65.06 87 ASP A C 1
ATOM 704 O O . ASP A 1 87 ? 73.811 7.017 -116.493 1.00 65.06 87 ASP A O 1
ATOM 708 N N . GLN A 1 88 ? 75.634 7.891 -117.429 1.00 69.62 88 GLN A N 1
ATOM 709 C CA . GLN A 1 88 ? 75.986 8.701 -116.261 1.00 69.62 88 GLN A CA 1
ATOM 710 C C . GLN A 1 88 ? 74.916 9.761 -115.938 1.00 69.62 88 GLN A C 1
ATOM 712 O O . GLN A 1 88 ? 74.626 10.011 -114.765 1.00 69.62 88 GLN A O 1
ATOM 717 N N . LYS A 1 89 ? 74.291 10.378 -116.952 1.00 73.38 89 LYS A N 1
ATOM 718 C CA . LYS A 1 89 ? 73.180 11.323 -116.748 1.00 73.38 89 LYS A CA 1
ATOM 719 C C . LYS A 1 89 ? 71.930 10.614 -116.224 1.00 73.38 89 LYS A C 1
ATOM 721 O O . LYS A 1 89 ? 71.338 11.096 -115.261 1.00 73.38 89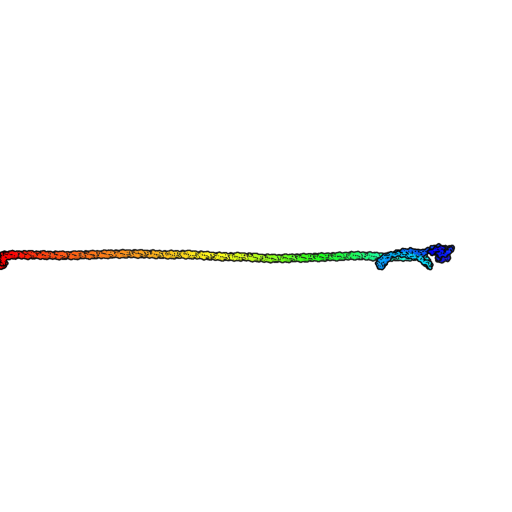 LYS A O 1
ATOM 726 N N . LEU A 1 90 ? 71.579 9.463 -116.798 1.00 69.31 90 LEU A N 1
ATOM 727 C CA . LEU A 1 90 ? 70.437 8.657 -116.368 1.00 69.31 90 LEU A CA 1
ATOM 728 C C . LEU A 1 90 ? 70.627 8.127 -114.936 1.00 69.31 90 LEU A C 1
ATOM 730 O O . LEU A 1 90 ? 69.715 8.222 -114.116 1.00 69.31 90 LEU A O 1
ATOM 734 N N . GLN A 1 91 ? 71.831 7.654 -114.599 1.00 72.19 91 GLN A N 1
ATOM 735 C CA . GLN A 1 91 ? 72.188 7.217 -113.247 1.00 72.19 91 GLN A CA 1
ATOM 736 C C . GLN A 1 91 ? 72.137 8.374 -112.240 1.00 72.19 91 GLN A C 1
ATOM 738 O O . GLN A 1 91 ? 71.633 8.195 -111.133 1.00 72.19 91 GLN A O 1
ATOM 743 N N . ASN A 1 92 ? 72.595 9.573 -112.614 1.00 77.06 92 ASN A N 1
ATOM 744 C CA . ASN A 1 92 ? 72.523 10.753 -111.747 1.00 77.06 92 ASN A CA 1
ATOM 745 C C . ASN A 1 92 ? 71.084 11.248 -111.536 1.00 77.06 92 ASN A C 1
ATOM 747 O O . ASN A 1 92 ? 70.729 11.640 -110.423 1.00 77.06 92 ASN A O 1
ATOM 751 N N . GLU A 1 93 ? 70.246 11.225 -112.572 1.00 72.69 93 GLU A N 1
ATOM 752 C CA . GLU A 1 93 ? 68.836 11.616 -112.484 1.00 72.69 93 GLU A CA 1
ATOM 753 C C . GLU A 1 93 ? 68.038 10.624 -111.622 1.00 72.69 93 GLU A C 1
ATOM 755 O O . GLU A 1 93 ? 67.357 11.037 -110.681 1.00 72.69 93 GLU A O 1
ATOM 760 N N . ALA A 1 94 ? 68.237 9.316 -111.827 1.00 74.75 94 ALA A N 1
ATOM 761 C CA . ALA A 1 94 ? 67.666 8.269 -110.980 1.00 74.75 94 ALA A CA 1
ATOM 762 C C . ALA A 1 94 ? 68.161 8.358 -109.522 1.00 74.75 94 ALA A C 1
ATOM 764 O O . ALA A 1 94 ? 67.370 8.229 -108.586 1.00 74.75 94 ALA A O 1
ATOM 765 N N . ALA A 1 95 ? 69.451 8.638 -109.304 1.00 73.69 95 ALA A N 1
ATOM 766 C CA . ALA A 1 95 ? 70.015 8.800 -107.965 1.00 73.69 95 ALA A CA 1
ATOM 767 C C . ALA A 1 95 ? 69.458 10.033 -107.237 1.00 73.69 95 ALA A C 1
ATOM 769 O O . ALA A 1 95 ? 69.241 9.990 -106.023 1.00 73.69 95 ALA A O 1
ATOM 770 N N . ASN A 1 96 ? 69.215 11.134 -107.952 1.00 77.69 96 ASN A N 1
ATOM 771 C CA . ASN A 1 96 ? 68.615 12.331 -107.371 1.00 77.69 96 ASN A CA 1
ATOM 772 C C . ASN A 1 96 ? 67.129 12.124 -107.060 1.00 77.69 96 ASN A C 1
ATOM 774 O O . ASN A 1 96 ? 66.697 12.500 -105.970 1.00 77.69 96 ASN A O 1
ATOM 778 N N . GLN A 1 97 ? 66.375 11.452 -107.935 1.00 80.38 97 GLN A N 1
ATOM 779 C CA . GLN A 1 97 ? 64.974 11.125 -107.667 1.00 80.38 97 GLN A CA 1
ATOM 780 C C . GLN A 1 97 ? 64.834 10.181 -106.464 1.00 80.38 97 GLN A C 1
ATOM 782 O O . GLN A 1 97 ? 64.063 10.458 -105.549 1.00 80.38 97 GLN A O 1
ATOM 787 N N . ALA A 1 98 ? 65.674 9.144 -106.372 1.00 75.94 98 ALA A N 1
ATOM 788 C CA . ALA A 1 98 ? 65.691 8.246 -105.219 1.00 75.94 98 ALA A CA 1
ATOM 789 C C . ALA A 1 98 ? 66.023 8.981 -103.906 1.00 75.94 98 ALA A C 1
ATOM 791 O O . ALA A 1 98 ? 65.452 8.678 -102.857 1.00 75.94 98 ALA A O 1
ATOM 792 N N . LYS A 1 99 ? 66.920 9.979 -103.937 1.00 80.38 99 LYS A N 1
ATOM 793 C CA . LYS A 1 99 ? 67.208 10.820 -102.761 1.00 80.38 99 LYS A CA 1
ATOM 794 C C . LYS A 1 99 ? 65.996 11.654 -102.339 1.00 80.38 99 LYS A C 1
ATOM 796 O O . LYS A 1 99 ? 65.760 11.767 -101.136 1.00 80.38 99 LYS A O 1
ATOM 801 N N . ILE A 1 100 ? 65.245 12.214 -103.291 1.00 80.62 100 ILE A N 1
ATOM 802 C CA . ILE A 1 100 ? 64.025 12.990 -103.018 1.00 80.62 100 ILE A CA 1
ATOM 803 C C . ILE A 1 100 ? 62.951 12.083 -102.408 1.00 80.62 100 ILE A C 1
ATOM 805 O O . ILE A 1 100 ? 62.440 12.401 -101.334 1.00 80.62 100 ILE A O 1
ATOM 809 N N . ASP A 1 101 ? 62.696 10.917 -103.001 1.00 84.06 101 ASP A N 1
ATOM 810 C CA . ASP A 1 101 ? 61.677 9.978 -102.520 1.00 84.06 101 ASP A CA 1
ATOM 811 C C . ASP A 1 101 ? 62.020 9.441 -101.118 1.00 84.06 101 ASP A C 1
ATOM 813 O O . ASP A 1 101 ? 61.161 9.364 -100.235 1.00 84.06 101 ASP A O 1
ATOM 817 N N . VAL A 1 102 ? 63.301 9.137 -100.856 1.00 80.25 102 VAL A N 1
ATOM 818 C CA . VAL A 1 102 ? 63.776 8.732 -99.522 1.00 80.25 102 VAL A CA 1
ATOM 819 C C . VAL A 1 102 ? 63.641 9.875 -98.513 1.00 80.25 102 VAL A C 1
ATOM 821 O O . VAL A 1 102 ? 63.280 9.627 -97.360 1.00 80.25 102 VAL A O 1
ATOM 824 N N . ALA A 1 103 ? 63.923 11.121 -98.903 1.00 77.75 103 ALA A N 1
ATOM 825 C CA . ALA A 1 103 ? 63.753 12.281 -98.031 1.00 77.75 103 ALA A CA 1
ATOM 826 C C . ALA A 1 103 ? 62.271 12.532 -97.709 1.00 77.75 103 ALA A C 1
ATOM 828 O O . ALA A 1 103 ? 61.930 12.749 -96.543 1.00 77.75 103 ALA A O 1
ATOM 829 N N . GLU A 1 104 ? 61.383 12.422 -98.698 1.00 83.25 104 GLU A N 1
ATOM 830 C CA . GLU A 1 104 ? 59.940 12.573 -98.515 1.00 83.25 104 GLU A CA 1
ATOM 831 C C . GLU A 1 104 ? 59.363 11.445 -97.645 1.00 83.25 104 GLU A C 1
ATOM 833 O O . GLU A 1 104 ? 58.606 11.707 -96.705 1.00 83.25 104 GLU A O 1
ATOM 838 N N . ALA A 1 105 ? 59.774 10.194 -97.871 1.00 82.00 105 ALA A N 1
ATOM 839 C CA . ALA A 1 105 ? 59.376 9.056 -97.045 1.00 82.00 105 ALA A CA 1
ATOM 840 C C . ALA A 1 105 ? 59.874 9.193 -95.596 1.00 82.00 105 ALA A C 1
ATOM 842 O O . ALA A 1 105 ? 59.112 8.959 -94.653 1.00 82.00 105 ALA A O 1
ATOM 843 N N . LYS A 1 106 ? 61.125 9.637 -95.392 1.00 82.00 106 LYS A N 1
ATOM 844 C CA . LYS A 1 106 ? 61.670 9.937 -94.056 1.00 82.00 106 LYS A CA 1
ATOM 845 C C . LYS A 1 106 ? 60.899 11.063 -93.375 1.00 82.00 106 LYS A C 1
ATOM 847 O O . LYS A 1 106 ? 60.578 10.938 -92.193 1.00 82.00 106 LYS A O 1
ATOM 852 N N . MET A 1 107 ? 60.564 12.131 -94.099 1.00 85.69 107 MET A N 1
ATOM 853 C CA . MET A 1 107 ? 59.762 13.237 -93.576 1.00 85.69 107 MET A CA 1
ATOM 854 C C . MET A 1 107 ? 58.361 12.759 -93.170 1.00 85.69 107 MET A C 1
ATOM 856 O O . MET A 1 107 ? 57.951 12.997 -92.034 1.00 85.69 107 MET A O 1
ATOM 860 N N . LYS A 1 108 ? 57.652 12.022 -94.035 1.00 83.75 108 LYS A N 1
ATOM 861 C CA . LYS A 1 108 ? 56.329 11.444 -93.729 1.00 83.75 108 LYS A CA 1
ATOM 862 C C . LYS A 1 108 ? 56.387 10.489 -92.535 1.00 83.75 108 LYS A C 1
ATOM 864 O O . LYS A 1 108 ? 55.537 10.568 -91.648 1.00 83.75 108 LYS A O 1
ATOM 869 N N . GLY A 1 109 ? 57.415 9.643 -92.458 1.00 84.75 109 GLY A N 1
ATOM 870 C CA . GLY A 1 109 ? 57.648 8.750 -91.323 1.00 84.75 109 GLY A CA 1
ATOM 871 C C . GLY A 1 109 ? 57.894 9.506 -90.013 1.00 84.75 109 GLY A C 1
ATOM 872 O O . GLY A 1 109 ? 57.279 9.192 -88.993 1.00 84.75 109 GLY A O 1
ATOM 873 N N . ALA A 1 110 ?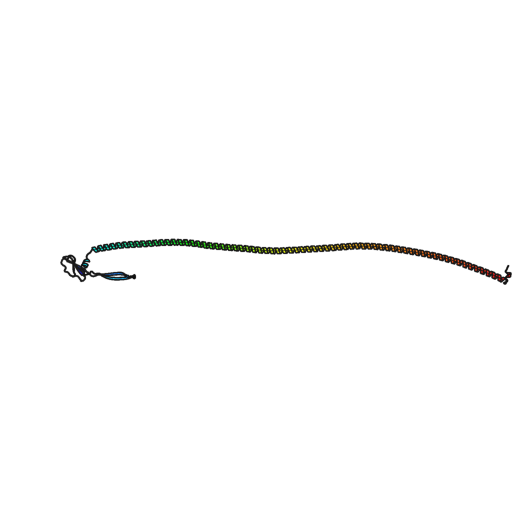 58.734 10.544 -90.038 1.00 83.19 110 ALA A N 1
ATOM 874 C CA . ALA A 1 110 ? 59.034 11.372 -88.870 1.00 83.19 110 ALA A CA 1
ATOM 875 C C . ALA A 1 110 ? 57.815 12.180 -88.392 1.00 83.19 110 ALA A C 1
ATOM 877 O O . ALA A 1 110 ? 57.557 12.250 -87.186 1.00 83.19 110 ALA A O 1
ATOM 878 N N . VAL A 1 111 ? 57.038 12.751 -89.320 1.00 83.75 111 VAL A N 1
ATOM 879 C CA . VAL A 1 111 ? 55.787 13.465 -89.018 1.00 83.75 111 VAL A CA 1
ATOM 880 C C . VAL A 1 111 ? 54.748 12.501 -88.445 1.00 83.75 111 VAL A C 1
ATOM 882 O O . VAL A 1 111 ? 54.174 12.790 -87.397 1.00 83.75 111 VAL A O 1
ATOM 885 N N . GLY A 1 112 ? 54.567 11.321 -89.046 1.00 85.56 112 GLY A N 1
ATOM 886 C CA . GLY A 1 112 ? 53.669 10.286 -88.528 1.00 85.56 112 GLY A CA 1
ATOM 887 C C . GLY A 1 112 ? 54.067 9.800 -87.131 1.00 85.56 112 GLY A C 1
ATOM 888 O O . GLY A 1 112 ? 53.216 9.669 -86.251 1.00 85.56 112 GLY A O 1
ATOM 889 N N . ALA A 1 113 ? 55.365 9.601 -86.881 1.00 84.44 113 ALA A N 1
ATOM 890 C CA . ALA A 1 113 ? 55.876 9.219 -85.567 1.00 84.44 113 ALA A CA 1
ATOM 891 C C . ALA A 1 113 ? 55.647 10.312 -84.508 1.00 84.44 113 ALA A C 1
ATOM 893 O O . ALA A 1 113 ? 55.225 10.002 -83.391 1.00 84.44 113 ALA A O 1
ATOM 894 N N . LYS A 1 114 ? 55.881 11.592 -84.840 1.00 88.69 114 LYS A N 1
ATOM 895 C CA . LYS A 1 114 ? 55.581 12.716 -83.935 1.00 88.69 114 LYS A CA 1
ATOM 896 C C . LYS A 1 114 ? 54.081 12.869 -83.684 1.00 88.69 114 LYS A C 1
ATOM 898 O O . LYS A 1 114 ? 53.703 13.098 -82.539 1.00 88.69 114 LYS A O 1
ATOM 903 N N . LEU A 1 115 ? 53.239 12.697 -84.704 1.00 86.31 115 LEU A N 1
ATOM 904 C CA . LEU A 1 115 ? 51.785 12.773 -84.563 1.00 86.31 115 LEU A CA 1
ATOM 905 C C . LEU A 1 115 ? 51.263 11.697 -83.605 1.00 86.31 115 LEU A C 1
ATOM 907 O O . LEU A 1 115 ? 50.510 12.024 -82.693 1.00 86.31 115 LEU A O 1
ATOM 911 N N . ARG A 1 116 ? 51.721 10.442 -83.743 1.00 83.56 116 ARG A N 1
ATOM 912 C CA . ARG A 1 116 ? 51.360 9.359 -82.811 1.00 83.56 116 ARG A CA 1
ATOM 913 C C . ARG A 1 116 ? 51.791 9.676 -81.385 1.00 83.56 116 ARG A C 1
ATOM 915 O O . ARG A 1 116 ? 50.983 9.542 -80.480 1.00 83.56 116 ARG A O 1
ATOM 922 N N . LYS A 1 117 ? 53.022 10.163 -81.183 1.00 84.94 117 LYS A N 1
ATOM 923 C CA . LYS A 1 117 ? 53.492 10.594 -79.853 1.00 84.94 117 LYS A CA 1
ATOM 924 C C . LYS A 1 117 ? 52.616 11.708 -79.274 1.00 84.94 117 LYS A C 1
ATOM 926 O O . LYS A 1 117 ? 52.226 11.623 -78.115 1.00 84.94 117 LYS A O 1
ATOM 931 N N . GLY A 1 118 ? 52.267 12.714 -80.078 1.00 90.06 118 GLY A N 1
ATOM 932 C CA . GLY A 1 118 ? 51.356 13.787 -79.673 1.00 90.06 118 GLY A CA 1
ATOM 933 C C . GLY A 1 118 ? 49.969 13.266 -79.290 1.00 90.06 118 GLY A C 1
ATOM 934 O O . GLY A 1 118 ? 49.450 13.635 -78.242 1.00 90.06 118 GLY A O 1
ATOM 935 N N . GLN A 1 119 ? 49.405 12.353 -80.085 1.00 88.44 119 GLN A N 1
ATOM 936 C CA . GLN A 1 119 ? 48.127 11.697 -79.790 1.00 88.44 119 GLN A CA 1
ATOM 937 C C . GLN A 1 119 ? 48.190 10.847 -78.518 1.00 88.44 119 GLN A C 1
ATOM 939 O O . GLN A 1 119 ? 47.275 10.916 -77.705 1.00 88.44 119 GLN A O 1
ATOM 944 N N . THR A 1 120 ? 49.266 10.085 -78.299 1.00 83.31 120 THR A N 1
ATOM 945 C CA . THR A 1 120 ? 49.455 9.305 -77.068 1.00 83.31 120 THR A CA 1
ATOM 946 C C . THR A 1 120 ? 49.495 10.213 -75.842 1.00 83.31 120 THR A C 1
ATOM 948 O O . THR A 1 120 ? 48.813 9.926 -74.864 1.00 83.31 120 THR A O 1
ATOM 951 N N . VAL A 1 121 ? 50.222 11.333 -75.904 1.00 88.81 121 VAL A N 1
ATOM 952 C CA . VAL A 1 121 ? 50.287 12.305 -74.800 1.00 88.81 121 VAL A CA 1
ATOM 953 C C . VAL A 1 121 ? 48.927 12.971 -74.562 1.00 88.81 121 VAL A C 1
ATOM 955 O O . VAL A 1 121 ? 48.504 13.095 -73.417 1.00 88.81 121 VAL A O 1
ATOM 958 N N . GLN A 1 122 ? 48.206 13.354 -75.621 1.00 87.75 122 GLN A N 1
ATOM 959 C CA . GLN A 1 122 ? 46.864 13.933 -75.490 1.00 87.75 122 GLN A CA 1
ATOM 960 C C . GLN A 1 122 ? 45.855 12.941 -74.906 1.00 87.75 122 GLN A C 1
ATOM 962 O O . GLN A 1 122 ? 45.057 13.317 -74.051 1.00 87.75 122 GLN A O 1
ATOM 967 N N . ASN A 1 123 ? 45.885 11.683 -75.346 1.00 90.38 123 ASN A N 1
ATOM 968 C CA . ASN A 1 123 ? 44.992 10.648 -74.837 1.00 90.38 123 ASN A CA 1
ATOM 969 C C . ASN A 1 123 ? 45.316 10.303 -73.382 1.00 90.38 123 ASN A C 1
ATOM 971 O O . ASN A 1 123 ? 44.392 10.191 -72.587 1.00 90.38 123 ASN A O 1
ATOM 975 N N . ALA A 1 124 ? 46.597 10.220 -73.012 1.00 86.81 124 ALA A N 1
ATOM 976 C CA . ALA A 1 124 ? 47.004 10.050 -71.619 1.00 86.81 124 ALA A CA 1
ATOM 977 C C . ALA A 1 124 ? 46.485 11.202 -70.742 1.00 86.81 124 ALA A C 1
ATOM 979 O O . ALA A 1 124 ? 45.817 10.954 -69.746 1.00 86.81 124 ALA A O 1
ATOM 980 N N . ALA A 1 125 ? 46.673 12.458 -71.168 1.00 88.75 125 ALA A N 1
ATOM 981 C CA . ALA A 1 125 ? 46.179 13.621 -70.428 1.00 88.75 125 ALA A CA 1
ATOM 982 C C . ALA A 1 125 ? 44.643 13.645 -70.292 1.00 88.75 125 ALA A C 1
ATOM 984 O O . ALA A 1 125 ? 44.126 14.030 -69.244 1.00 88.75 125 ALA A O 1
ATOM 985 N N . LYS A 1 126 ? 43.905 13.225 -71.332 1.00 91.00 126 LYS A N 1
ATOM 986 C CA . LYS A 1 126 ? 42.440 13.085 -71.273 1.00 91.00 126 LYS A CA 1
ATOM 987 C C . LYS A 1 126 ? 42.018 11.995 -70.291 1.00 91.00 126 LYS A C 1
ATOM 989 O O . LYS A 1 126 ? 41.162 12.256 -69.454 1.00 91.00 126 LYS A O 1
ATOM 994 N N . ILE A 1 127 ? 42.645 10.820 -70.357 1.00 87.19 127 ILE A N 1
ATOM 995 C CA . ILE A 1 127 ? 42.366 9.702 -69.448 1.00 87.19 127 ILE A CA 1
ATOM 996 C C . ILE A 1 127 ? 42.663 10.107 -68.003 1.00 87.19 127 ILE A C 1
ATOM 998 O O . ILE A 1 127 ? 41.836 9.865 -67.131 1.00 87.19 127 ILE A O 1
ATOM 1002 N N . ASP A 1 128 ? 43.783 10.777 -67.735 1.00 87.06 128 ASP A N 1
ATOM 1003 C CA . ASP A 1 128 ? 44.130 11.238 -66.387 1.00 87.06 128 ASP A CA 1
ATOM 1004 C C . ASP A 1 128 ? 43.121 12.267 -65.859 1.00 87.06 128 ASP A C 1
ATOM 1006 O O . ASP A 1 128 ? 42.702 12.198 -64.700 1.00 87.06 128 ASP A O 1
ATOM 1010 N N . ALA A 1 129 ? 42.682 13.204 -66.707 1.00 87.81 129 ALA A N 1
ATOM 1011 C CA . ALA A 1 129 ? 41.659 14.182 -66.349 1.00 87.81 129 ALA A CA 1
ATOM 1012 C C . ALA A 1 129 ? 40.305 13.513 -66.059 1.00 87.81 129 ALA A C 1
ATOM 1014 O O . ALA A 1 129 ? 39.691 13.798 -65.030 1.00 87.81 129 ALA A O 1
ATOM 1015 N N . GLU A 1 130 ? 39.859 12.595 -66.919 1.00 86.88 130 GLU A N 1
ATOM 1016 C CA . GLU A 1 130 ? 38.624 11.827 -66.728 1.00 86.88 130 GLU A CA 1
ATOM 1017 C C . GLU A 1 130 ? 38.695 10.961 -65.468 1.00 86.88 130 GLU A C 1
ATOM 1019 O O . GLU A 1 130 ? 37.776 10.988 -64.650 1.00 86.88 130 GLU A O 1
ATOM 1024 N N . THR A 1 131 ? 39.818 10.279 -65.243 1.00 86.19 131 THR A N 1
ATOM 1025 C CA . THR A 1 131 ? 40.048 9.456 -64.049 1.00 86.19 131 THR A CA 1
ATOM 1026 C C . THR A 1 131 ? 40.010 10.317 -62.791 1.00 86.19 131 THR A C 1
ATOM 1028 O O . THR A 1 131 ? 39.363 9.947 -61.814 1.00 86.19 131 THR A O 1
ATOM 1031 N N . LYS A 1 132 ? 40.620 11.510 -62.810 1.00 89.31 132 LYS A N 1
ATOM 1032 C CA . LYS A 1 132 ? 40.574 12.450 -61.681 1.00 89.31 132 LYS A CA 1
ATOM 1033 C C . LYS A 1 132 ? 39.160 12.959 -61.406 1.00 89.31 132 LYS A C 1
ATOM 1035 O O . LYS A 1 132 ? 38.768 13.047 -60.245 1.00 89.31 132 LYS A O 1
ATOM 1040 N N . ILE A 1 133 ? 38.379 13.255 -62.444 1.00 85.44 133 ILE A N 1
ATOM 1041 C CA . ILE A 1 133 ? 36.974 13.663 -62.297 1.00 85.44 133 ILE A CA 1
ATOM 1042 C C . ILE A 1 133 ? 36.142 12.522 -61.704 1.00 85.44 133 ILE A C 1
ATOM 1044 O O . ILE A 1 133 ? 35.357 12.758 -60.789 1.00 85.44 133 ILE A O 1
ATOM 1048 N N . VAL A 1 134 ? 36.319 11.292 -62.194 1.00 86.00 134 VAL A N 1
ATOM 1049 C CA . VAL A 1 134 ? 35.613 10.109 -61.682 1.00 86.00 134 VAL A CA 1
ATOM 1050 C C . VAL A 1 134 ? 35.993 9.831 -60.229 1.00 86.00 134 VAL A C 1
ATOM 1052 O O . VAL A 1 134 ? 35.099 9.595 -59.422 1.00 86.00 134 VAL A O 1
ATOM 1055 N N . MET A 1 135 ? 37.279 9.925 -59.871 1.00 82.62 135 MET A N 1
ATOM 1056 C CA . MET A 1 135 ? 37.735 9.779 -58.484 1.00 82.62 135 MET A CA 1
ATOM 1057 C C . MET A 1 135 ? 37.072 10.812 -57.568 1.00 82.62 135 MET A C 1
ATOM 1059 O O . MET A 1 135 ? 36.450 10.435 -56.582 1.00 82.62 135 MET A O 1
ATOM 1063 N N . VAL A 1 136 ? 37.108 12.101 -57.926 1.00 87.31 136 VAL A N 1
ATOM 1064 C CA . VAL A 1 136 ? 36.503 13.162 -57.101 1.00 87.31 136 VAL A CA 1
ATOM 1065 C C . VAL A 1 136 ? 34.983 13.001 -56.983 1.00 87.31 136 VAL A C 1
ATOM 1067 O O . VAL A 1 136 ? 34.435 13.200 -55.899 1.00 87.31 136 VAL A O 1
ATOM 1070 N N . LYS A 1 137 ? 34.289 12.622 -58.067 1.00 83.38 137 LYS A N 1
ATOM 1071 C CA . LYS A 1 137 ? 32.843 12.346 -58.029 1.00 83.38 137 LYS A CA 1
ATOM 1072 C C . LYS A 1 137 ? 32.521 11.169 -57.110 1.00 83.38 137 LYS A C 1
ATOM 1074 O O . LYS A 1 137 ? 31.671 11.311 -56.238 1.00 83.38 137 LYS A O 1
ATOM 1079 N N . ARG A 1 138 ? 33.242 10.053 -57.255 1.00 82.75 138 ARG A N 1
ATOM 1080 C CA . ARG A 1 138 ? 33.053 8.851 -56.434 1.00 82.75 138 ARG A CA 1
ATOM 1081 C C . ARG A 1 138 ? 33.355 9.111 -54.959 1.00 82.75 138 ARG A C 1
ATOM 1083 O O . ARG A 1 138 ? 32.622 8.624 -54.104 1.00 82.75 138 ARG A O 1
ATOM 1090 N N . ASP A 1 139 ? 34.379 9.906 -54.653 1.00 79.75 139 ASP A N 1
ATOM 1091 C CA . ASP A 1 139 ? 34.699 10.313 -53.280 1.00 79.75 139 ASP A CA 1
ATOM 1092 C C . ASP A 1 139 ? 33.612 11.218 -52.684 1.00 79.75 139 ASP A C 1
ATOM 1094 O O . ASP A 1 139 ? 33.260 11.079 -51.512 1.00 79.75 139 ASP A O 1
ATOM 1098 N N . GLY A 1 140 ? 33.061 12.141 -53.480 1.00 84.81 140 GLY A N 1
ATOM 1099 C CA . GLY A 1 140 ? 31.939 12.990 -53.076 1.00 84.81 140 GLY A CA 1
ATOM 1100 C C . GLY A 1 140 ? 30.673 12.182 -52.787 1.00 84.81 140 GLY A C 1
ATOM 1101 O O . GLY A 1 140 ? 30.067 12.351 -51.730 1.00 84.81 140 GLY A O 1
ATOM 1102 N N . GLU A 1 141 ? 30.312 11.266 -53.687 1.00 80.94 141 GLU A N 1
ATOM 1103 C CA . GLU A 1 141 ? 29.178 10.348 -53.526 1.00 80.94 141 GLU A CA 1
ATOM 1104 C C . GLU A 1 141 ? 29.360 9.433 -52.310 1.00 80.94 141 GLU A C 1
ATOM 1106 O O . GLU A 1 141 ? 28.450 9.327 -51.491 1.00 80.94 141 GLU A O 1
ATOM 1111 N N . SER A 1 142 ? 30.555 8.862 -52.124 1.00 75.81 142 SER A N 1
ATOM 1112 C CA . SER A 1 142 ? 30.864 8.000 -50.973 1.00 75.81 142 SER A CA 1
ATOM 1113 C C . SER A 1 142 ? 30.723 8.756 -49.650 1.00 75.81 142 SER A C 1
ATOM 1115 O O . SER A 1 142 ? 30.094 8.255 -48.721 1.00 75.81 142 SER A O 1
ATOM 1117 N N . LYS A 1 143 ? 31.238 9.992 -49.567 1.00 86.56 143 LYS A N 1
ATOM 1118 C CA . LYS A 1 143 ? 31.073 10.846 -48.377 1.00 86.56 143 LYS A CA 1
ATOM 1119 C C . LYS A 1 143 ? 29.611 11.209 -48.132 1.00 86.56 143 LYS A C 1
ATOM 1121 O O . LYS A 1 143 ? 29.166 11.211 -46.987 1.00 86.56 143 LYS A O 1
ATOM 1126 N N . GLN A 1 144 ? 28.853 11.509 -49.186 1.00 81.50 144 GLN A N 1
ATOM 1127 C CA . GLN A 1 144 ? 27.431 11.823 -49.064 1.00 81.50 144 GLN A CA 1
ATOM 1128 C C . GLN A 1 144 ? 26.633 10.614 -48.562 1.00 81.50 144 GLN A C 1
ATOM 1130 O O . GLN A 1 144 ? 25.757 10.754 -47.706 1.00 81.50 144 GLN A O 1
ATOM 1135 N N . GLU A 1 145 ? 26.939 9.422 -49.068 1.00 79.56 145 GLU A N 1
ATOM 1136 C CA . GLU A 1 145 ? 26.296 8.182 -48.650 1.00 79.56 145 GLU A CA 1
ATOM 1137 C C . GLU A 1 145 ? 26.675 7.801 -47.215 1.00 79.56 145 GLU A C 1
ATOM 1139 O O . GLU A 1 145 ? 25.793 7.466 -46.425 1.00 79.56 145 GLU A O 1
ATOM 1144 N N . GLU A 1 146 ? 27.939 7.972 -46.825 1.00 80.69 146 GLU A N 1
ATOM 1145 C CA . GLU A 1 146 ? 28.395 7.780 -45.446 1.00 80.69 146 GLU A CA 1
ATOM 1146 C C . GLU A 1 146 ? 27.673 8.724 -44.470 1.00 80.69 146 GLU A C 1
ATOM 1148 O O . GLU A 1 146 ? 27.142 8.276 -43.449 1.00 80.69 146 GLU A O 1
ATOM 1153 N N . ILE A 1 147 ? 27.565 10.018 -44.800 1.00 86.81 147 ILE A N 1
ATOM 1154 C CA . ILE A 1 147 ? 26.816 10.994 -43.993 1.00 86.81 147 ILE A CA 1
ATOM 1155 C C . ILE A 1 147 ? 25.341 10.594 -43.899 1.00 86.81 147 ILE A C 1
ATOM 1157 O O . ILE A 1 147 ? 24.765 10.635 -42.809 1.00 86.81 147 ILE A O 1
ATOM 1161 N N . ASN A 1 148 ? 24.726 10.180 -45.010 1.00 86.19 148 ASN A N 1
ATOM 1162 C CA . ASN A 1 148 ? 23.330 9.750 -45.041 1.00 86.19 148 ASN A CA 1
ATOM 1163 C C . ASN A 1 148 ? 23.096 8.507 -44.176 1.00 86.19 148 ASN A C 1
ATOM 1165 O O . ASN A 1 148 ? 22.139 8.477 -43.400 1.00 86.19 148 ASN A O 1
ATOM 1169 N N . VAL A 1 149 ? 23.956 7.491 -44.277 1.00 88.44 149 VAL A N 1
ATOM 1170 C CA . VAL A 1 149 ? 23.874 6.270 -43.464 1.00 88.44 149 VAL A CA 1
ATOM 1171 C C . VAL A 1 149 ? 24.076 6.599 -41.988 1.00 88.44 149 VAL A C 1
ATOM 1173 O O . VAL A 1 149 ? 23.278 6.169 -41.157 1.00 88.44 149 VAL A O 1
ATOM 1176 N N . ASN A 1 150 ? 25.076 7.415 -41.651 1.00 89.44 150 ASN A N 1
ATOM 1177 C CA . ASN A 1 150 ? 25.352 7.792 -40.267 1.00 89.44 150 ASN A CA 1
ATOM 1178 C C . ASN A 1 150 ? 24.220 8.647 -39.670 1.00 89.44 150 ASN A C 1
ATOM 1180 O O . ASN A 1 150 ? 23.798 8.438 -38.534 1.00 89.44 150 ASN A O 1
ATOM 1184 N N . THR A 1 151 ? 23.648 9.556 -40.459 1.00 87.31 151 THR A N 1
ATOM 1185 C CA . THR A 1 151 ? 22.504 10.375 -40.039 1.00 87.31 151 THR A CA 1
ATOM 1186 C C . THR A 1 151 ? 21.264 9.509 -39.836 1.00 87.31 151 THR A C 1
ATOM 1188 O O . THR A 1 151 ? 20.611 9.632 -38.803 1.00 87.31 151 THR A O 1
ATOM 1191 N N . LYS A 1 152 ? 20.975 8.565 -40.744 1.00 88.94 152 LYS A N 1
ATOM 1192 C CA . LYS A 1 152 ? 19.895 7.578 -40.563 1.00 88.94 152 LYS A CA 1
ATOM 1193 C C . LYS A 1 152 ? 20.110 6.725 -39.312 1.00 88.94 152 LYS A C 1
ATOM 1195 O O . LYS A 1 152 ? 19.181 6.564 -38.525 1.00 88.94 152 LYS A O 1
ATOM 1200 N N . ALA A 1 153 ? 21.329 6.235 -39.08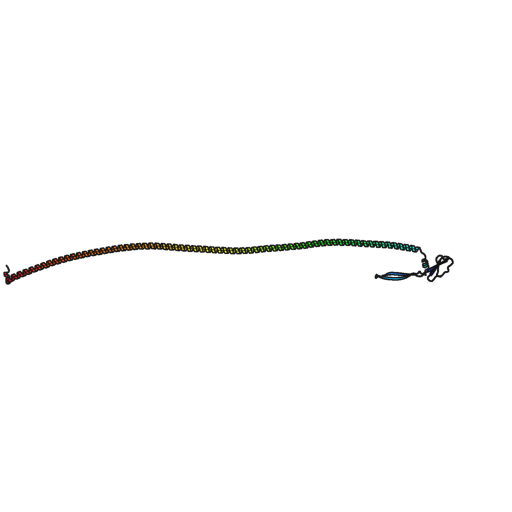7 1.00 90.12 153 ALA A N 1
ATOM 1201 C CA . ALA A 1 153 ? 21.672 5.463 -37.895 1.00 90.12 153 ALA A CA 1
ATOM 1202 C C . ALA A 1 153 ? 21.486 6.285 -36.609 1.00 90.12 153 ALA A C 1
ATOM 1204 O O . ALA A 1 153 ? 20.968 5.772 -35.617 1.00 90.12 153 ALA A O 1
ATOM 1205 N N . LYS A 1 154 ? 21.860 7.570 -36.625 1.00 90.38 154 LYS A N 1
ATOM 1206 C CA . LYS A 1 154 ? 21.685 8.480 -35.489 1.00 90.38 154 LYS A CA 1
ATOM 1207 C C . LYS A 1 154 ? 20.215 8.808 -35.229 1.00 90.38 154 LYS A C 1
ATOM 1209 O O . LYS A 1 154 ? 19.796 8.772 -34.079 1.00 90.38 154 LYS A O 1
ATOM 1214 N N . ILE A 1 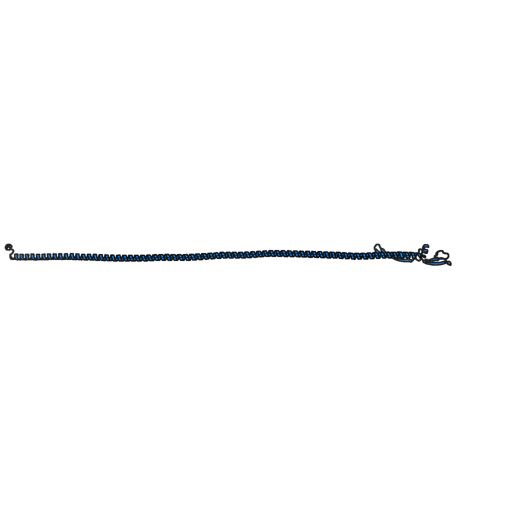155 ? 19.422 9.066 -36.271 1.00 90.06 155 ILE A N 1
ATOM 1215 C CA . ILE A 1 155 ? 17.971 9.280 -36.145 1.00 90.06 155 ILE A CA 1
ATOM 1216 C C . ILE A 1 155 ? 17.308 8.043 -35.540 1.00 90.06 155 ILE A C 1
ATOM 1218 O O . ILE A 1 155 ? 16.542 8.180 -34.594 1.00 90.06 155 ILE A O 1
ATOM 1222 N N . PHE A 1 156 ? 17.647 6.846 -36.025 1.00 91.19 156 PHE A N 1
ATOM 1223 C CA . PHE A 1 156 ? 17.094 5.600 -35.500 1.00 91.19 156 PHE A CA 1
ATOM 1224 C C . PHE A 1 156 ? 17.456 5.378 -34.025 1.00 91.19 156 PHE A C 1
ATOM 1226 O O . PHE A 1 156 ? 16.590 5.037 -33.225 1.00 91.19 156 PHE A O 1
ATOM 1233 N N . LYS A 1 157 ? 18.718 5.621 -33.639 1.00 88.75 157 LYS A N 1
ATOM 1234 C CA . LYS A 1 157 ? 19.137 5.561 -32.229 1.00 88.75 157 LYS A CA 1
ATOM 1235 C C . LYS A 1 157 ? 18.360 6.554 -31.369 1.00 88.75 157 LYS A C 1
ATOM 1237 O O . LYS A 1 157 ? 17.794 6.146 -30.365 1.00 88.75 157 LYS A O 1
ATOM 1242 N N . ASN A 1 158 ? 18.261 7.810 -31.800 1.00 92.94 158 ASN A N 1
ATOM 1243 C CA . ASN A 1 158 ? 17.525 8.842 -31.072 1.00 92.94 158 ASN A CA 1
ATOM 1244 C C . ASN A 1 158 ? 16.032 8.501 -30.938 1.00 92.94 158 ASN A C 1
ATOM 1246 O O . ASN A 1 158 ? 15.459 8.690 -29.872 1.00 92.94 158 ASN A O 1
ATOM 1250 N N . GLN A 1 159 ? 15.402 7.984 -31.999 1.00 91.25 159 GLN A N 1
ATOM 1251 C CA . GLN A 1 159 ? 14.012 7.520 -31.959 1.00 91.25 159 GLN A CA 1
ATOM 1252 C C . GLN A 1 159 ? 13.848 6.374 -30.965 1.00 91.25 159 GLN A C 1
ATOM 1254 O O . GLN A 1 159 ? 12.948 6.410 -30.132 1.00 91.25 159 GLN A O 1
ATOM 1259 N N . ARG A 1 160 ? 14.751 5.389 -30.993 1.00 91.25 160 ARG A N 1
ATOM 1260 C CA . ARG A 1 160 ? 14.685 4.252 -30.077 1.00 91.25 160 ARG A CA 1
ATOM 1261 C C . ARG A 1 160 ? 14.921 4.663 -28.625 1.00 91.25 160 ARG A C 1
ATOM 1263 O O . ARG A 1 160 ? 14.253 4.153 -27.733 1.00 91.25 160 ARG A O 1
ATOM 1270 N N . GLU A 1 161 ? 15.847 5.584 -28.385 1.00 90.25 161 GLU A N 1
ATOM 1271 C CA . GLU A 1 161 ? 16.083 6.170 -27.065 1.00 90.25 161 GLU A CA 1
ATOM 1272 C C . GLU A 1 161 ? 14.860 6.954 -26.571 1.00 90.25 161 GLU A C 1
ATOM 1274 O O . GLU A 1 161 ? 14.478 6.794 -25.412 1.00 90.25 161 GLU A O 1
ATOM 1279 N N . ALA A 1 162 ? 14.200 7.729 -27.440 1.00 91.19 162 ALA A N 1
ATOM 1280 C CA . ALA A 1 162 ? 12.957 8.425 -27.112 1.00 91.19 162 ALA A CA 1
ATOM 1281 C C . ALA A 1 162 ? 11.821 7.443 -26.771 1.00 91.19 162 ALA A C 1
ATOM 1283 O O . ALA A 1 162 ? 11.188 7.595 -25.731 1.00 91.19 162 ALA A O 1
ATOM 1284 N N . GLU A 1 163 ? 11.625 6.387 -27.568 1.00 92.25 163 GLU A N 1
ATOM 1285 C CA . GLU A 1 163 ? 10.645 5.325 -27.285 1.00 92.25 163 GLU A CA 1
ATOM 1286 C C . GLU A 1 163 ? 10.917 4.634 -25.939 1.00 92.25 163 GLU A C 1
ATOM 1288 O O . GLU A 1 163 ? 9.996 4.386 -25.161 1.00 92.25 163 GLU A O 1
ATOM 1293 N N . ILE A 1 164 ? 12.186 4.331 -25.637 1.00 91.56 164 ILE A N 1
ATOM 1294 C CA . ILE A 1 164 ? 12.583 3.736 -24.353 1.00 91.56 164 ILE A CA 1
ATOM 1295 C C . ILE A 1 164 ? 12.309 4.713 -23.203 1.00 91.56 164 ILE A C 1
ATOM 1297 O O . ILE A 1 164 ? 11.812 4.298 -22.155 1.00 91.56 164 ILE A O 1
ATOM 1301 N N . ALA A 1 165 ? 12.610 6.000 -23.378 1.00 91.62 165 ALA A N 1
ATOM 1302 C CA . ALA A 1 165 ? 12.344 7.026 -22.376 1.00 91.62 165 ALA A CA 1
ATOM 1303 C C . ALA A 1 165 ? 10.838 7.195 -22.117 1.00 91.62 165 ALA A C 1
ATOM 1305 O O . ALA A 1 165 ? 10.426 7.236 -20.958 1.00 91.62 165 ALA A O 1
ATOM 1306 N N . GLU A 1 166 ? 10.011 7.215 -23.165 1.00 92.12 166 GLU A N 1
ATOM 1307 C CA . GLU A 1 166 ? 8.550 7.257 -23.056 1.00 92.12 166 GLU A CA 1
ATOM 1308 C C . GLU A 1 166 ? 7.997 6.012 -22.356 1.00 92.12 166 GLU A C 1
ATOM 1310 O O . GLU A 1 166 ? 7.200 6.133 -21.424 1.00 92.12 166 GLU A O 1
ATOM 1315 N N . ALA A 1 167 ? 8.455 4.816 -22.736 1.00 92.81 167 ALA A N 1
ATOM 1316 C CA . ALA A 1 167 ? 8.054 3.570 -22.088 1.00 92.81 167 ALA A CA 1
ATOM 1317 C C . ALA A 1 167 ? 8.449 3.550 -20.602 1.00 92.81 167 ALA A C 1
ATOM 1319 O O . ALA A 1 167 ? 7.650 3.150 -19.753 1.00 92.81 167 ALA A O 1
ATOM 1320 N N . ASN A 1 168 ? 9.647 4.037 -20.266 1.00 91.44 168 ASN A N 1
ATOM 1321 C CA . ASN A 1 168 ? 10.107 4.161 -18.884 1.00 91.44 168 ASN A CA 1
ATOM 1322 C C . ASN A 1 168 ? 9.298 5.199 -18.098 1.00 91.44 168 ASN A C 1
ATOM 1324 O O . ASN A 1 168 ? 8.951 4.942 -16.945 1.00 91.44 168 ASN A O 1
ATOM 1328 N N . ALA A 1 169 ? 8.947 6.335 -18.706 1.00 92.75 169 ALA A N 1
ATOM 1329 C CA . ALA A 1 169 ? 8.087 7.341 -18.090 1.00 92.75 169 ALA A CA 1
ATOM 1330 C C . ALA A 1 169 ? 6.682 6.778 -17.823 1.00 92.75 169 ALA A C 1
ATOM 1332 O O . ALA A 1 169 ? 6.168 6.892 -16.711 1.00 92.75 169 ALA A O 1
ATOM 1333 N N . GLN A 1 170 ? 6.086 6.081 -18.794 1.00 92.81 170 GLN A N 1
ATOM 1334 C CA . GLN A 1 170 ? 4.800 5.404 -18.614 1.00 92.81 170 GLN A CA 1
ATOM 1335 C C . GLN A 1 170 ? 4.872 4.336 -17.519 1.00 92.81 170 GLN A C 1
ATOM 1337 O O . GLN A 1 170 ? 3.999 4.275 -16.654 1.00 92.81 170 GLN A O 1
ATOM 1342 N N . LEU A 1 171 ? 5.925 3.521 -17.501 1.00 92.81 171 LEU A N 1
ATOM 1343 C CA . LEU A 1 171 ? 6.142 2.521 -16.460 1.00 92.81 171 LEU A CA 1
ATOM 1344 C C . LEU A 1 171 ? 6.292 3.176 -15.079 1.00 92.81 171 LEU A C 1
ATOM 1346 O O . LEU A 1 171 ? 5.711 2.683 -14.114 1.00 92.81 171 LEU A O 1
ATOM 1350 N N . ALA A 1 172 ? 6.999 4.303 -14.980 1.00 92.81 172 ALA A N 1
ATOM 1351 C CA . ALA A 1 172 ? 7.126 5.071 -13.745 1.00 92.81 172 ALA A CA 1
ATOM 1352 C C . ALA A 1 172 ? 5.777 5.640 -13.276 1.00 92.81 172 ALA A C 1
ATOM 1354 O O . ALA A 1 172 ? 5.448 5.505 -12.100 1.00 92.81 172 ALA A O 1
ATOM 1355 N N . THR A 1 173 ? 4.959 6.199 -14.176 1.00 93.75 173 THR A N 1
ATOM 1356 C CA . THR A 1 173 ? 3.608 6.677 -13.817 1.00 93.75 173 THR A CA 1
ATOM 1357 C C . THR A 1 173 ? 2.704 5.543 -13.340 1.00 93.75 173 THR A C 1
ATOM 1359 O O . THR A 1 173 ? 2.022 5.690 -12.330 1.00 93.75 173 THR A O 1
ATOM 1362 N N . LYS A 1 174 ? 2.740 4.377 -14.002 1.00 95.25 174 LYS A N 1
ATOM 1363 C CA . LYS A 1 174 ? 1.980 3.195 -13.575 1.00 95.25 174 LYS A CA 1
ATOM 1364 C C . LYS A 1 174 ? 2.435 2.693 -12.208 1.00 95.25 174 LYS A C 1
ATOM 1366 O O . LYS A 1 174 ? 1.584 2.430 -11.368 1.00 95.25 174 LYS A O 1
ATOM 1371 N N . LYS A 1 175 ? 3.749 2.624 -11.962 1.00 94.44 175 LYS A N 1
ATOM 1372 C CA . LYS A 1 175 ? 4.299 2.287 -10.639 1.00 94.44 175 LYS A CA 1
ATOM 1373 C C . LYS A 1 175 ? 3.839 3.272 -9.568 1.00 94.44 175 LYS A C 1
ATOM 1375 O O . LYS A 1 175 ? 3.344 2.838 -8.541 1.00 94.44 175 LYS A O 1
ATOM 1380 N N . ALA A 1 176 ? 3.922 4.575 -9.833 1.00 91.69 176 ALA A N 1
ATOM 1381 C CA . ALA A 1 176 ? 3.474 5.600 -8.894 1.00 91.69 176 ALA A CA 1
ATOM 1382 C C . ALA A 1 176 ? 1.967 5.510 -8.598 1.00 91.69 176 ALA A C 1
ATOM 1384 O O . ALA A 1 176 ? 1.558 5.722 -7.459 1.00 91.69 176 ALA A O 1
ATOM 1385 N N . ASN A 1 177 ? 1.147 5.172 -9.599 1.00 94.88 177 ASN A N 1
ATOM 1386 C CA . ASN A 1 177 ? -0.283 4.939 -9.405 1.00 94.88 177 ASN A CA 1
ATOM 1387 C C . ASN A 1 177 ? -0.531 3.697 -8.544 1.00 94.88 177 ASN A C 1
ATOM 1389 O O . ASN A 1 177 ? -1.254 3.793 -7.562 1.00 94.88 177 ASN A O 1
ATOM 1393 N N . TRP A 1 178 ? 0.129 2.571 -8.833 1.00 93.50 178 TRP A N 1
ATOM 1394 C CA . TRP A 1 178 ? 0.022 1.371 -7.997 1.00 93.50 178 TRP A CA 1
ATOM 1395 C C . TRP A 1 178 ? 0.489 1.620 -6.560 1.00 93.50 178 TRP A C 1
ATOM 1397 O O . TRP A 1 178 ? -0.196 1.210 -5.631 1.00 93.50 178 TRP A O 1
ATOM 1407 N N . ASP A 1 179 ? 1.592 2.344 -6.359 1.00 93.31 179 ASP A N 1
ATOM 1408 C CA . ASP A 1 179 ? 2.084 2.721 -5.027 1.00 93.31 179 ASP A CA 1
ATOM 1409 C C . ASP A 1 179 ? 1.123 3.667 -4.291 1.00 93.31 179 ASP A C 1
ATOM 1411 O O . ASP A 1 179 ? 1.035 3.661 -3.062 1.00 93.31 179 ASP A O 1
ATOM 1415 N N . ARG A 1 180 ? 0.412 4.526 -5.028 1.00 93.88 180 ARG A N 1
ATOM 1416 C CA . ARG A 1 180 ? -0.632 5.382 -4.463 1.00 93.88 180 ARG A CA 1
ATOM 1417 C C . ARG A 1 180 ? -1.846 4.554 -4.056 1.00 93.88 180 ARG A C 1
ATOM 1419 O O . ARG A 1 180 ? -2.369 4.784 -2.969 1.00 93.88 180 ARG A O 1
ATOM 1426 N N . ASP A 1 181 ? -2.266 3.613 -4.894 1.00 92.06 181 ASP A N 1
ATOM 1427 C CA . ASP A 1 181 ? -3.423 2.750 -4.651 1.00 92.06 181 ASP A CA 1
ATOM 1428 C C . ASP A 1 181 ? -3.176 1.806 -3.466 1.00 92.06 181 ASP A C 1
ATOM 1430 O O . ASP A 1 181 ? -4.042 1.670 -2.603 1.00 92.06 181 ASP A O 1
ATOM 1434 N N . THR A 1 182 ? -1.978 1.220 -3.351 1.00 93.00 182 THR A N 1
ATOM 1435 C CA . THR A 1 182 ? -1.602 0.382 -2.198 1.00 93.00 182 THR A CA 1
ATOM 1436 C C . THR A 1 182 ? -1.613 1.182 -0.900 1.00 93.00 182 THR A C 1
ATOM 1438 O O . THR A 1 182 ? -2.269 0.779 0.059 1.00 93.00 182 THR A O 1
ATOM 1441 N N . LYS A 1 183 ? -0.981 2.363 -0.878 1.00 92.50 183 LYS A N 1
ATOM 1442 C CA . LYS A 1 183 ? -1.001 3.253 0.295 1.00 92.50 183 LYS A CA 1
ATOM 1443 C C . LYS A 1 183 ? -2.410 3.723 0.644 1.00 92.50 183 LYS A C 1
ATOM 1445 O O . LYS A 1 183 ? -2.734 3.852 1.821 1.00 92.50 183 LYS A O 1
ATOM 1450 N N . MET A 1 184 ? -3.249 4.000 -0.354 1.00 94.25 184 MET A N 1
ATOM 1451 C CA . MET A 1 184 ? -4.641 4.386 -0.126 1.00 94.25 184 MET A CA 1
ATOM 1452 C C . MET A 1 184 ? -5.420 3.241 0.521 1.00 94.25 184 MET A C 1
ATOM 1454 O O . MET A 1 184 ? -6.058 3.466 1.545 1.00 94.25 184 MET A O 1
ATOM 1458 N N . ALA A 1 185 ? -5.281 2.017 0.008 1.00 91.88 185 ALA A N 1
ATOM 1459 C CA . ALA A 1 185 ? -5.910 0.831 0.580 1.00 91.88 185 ALA A CA 1
ATOM 1460 C C . ALA A 1 185 ? -5.437 0.549 2.021 1.00 91.88 185 ALA A C 1
ATOM 1462 O O . ALA A 1 185 ? -6.255 0.233 2.883 1.00 91.88 185 ALA A O 1
ATOM 1463 N N . GLU A 1 186 ? -4.145 0.716 2.323 1.00 91.81 186 GLU A N 1
ATOM 1464 C CA . GLU A 1 186 ? -3.603 0.581 3.687 1.00 91.81 186 GLU A CA 1
ATOM 1465 C C . GLU A 1 186 ? -4.174 1.636 4.652 1.00 91.81 186 GLU A C 1
ATOM 1467 O O . GLU A 1 186 ? -4.563 1.330 5.786 1.00 91.81 186 GLU A O 1
ATOM 1472 N N . VAL A 1 187 ? -4.264 2.893 4.209 1.00 94.38 187 VAL A N 1
ATOM 1473 C CA . VAL A 1 187 ? -4.851 3.981 5.004 1.00 94.38 187 VAL A CA 1
ATOM 1474 C C . VAL A 1 187 ? -6.351 3.772 5.204 1.00 94.38 187 VAL A C 1
ATOM 1476 O O . VAL A 1 187 ? -6.866 4.013 6.292 1.00 94.38 187 VAL A O 1
ATOM 1479 N N . GLU A 1 188 ? -7.074 3.318 4.186 1.00 91.12 188 GLU A N 1
ATOM 1480 C CA . GLU A 1 188 ? -8.498 3.001 4.305 1.00 91.12 188 GLU A CA 1
ATOM 1481 C C . GLU A 1 188 ? -8.726 1.831 5.262 1.00 91.12 188 GLU A C 1
ATOM 1483 O O . GLU A 1 188 ? -9.549 1.943 6.169 1.00 91.12 188 GLU A O 1
ATOM 1488 N N . ALA A 1 189 ? -7.945 0.754 5.142 1.00 93.12 189 ALA A N 1
ATOM 1489 C CA . ALA A 1 189 ? -8.017 -0.386 6.048 1.00 93.12 189 ALA A CA 1
ATOM 1490 C C . ALA A 1 189 ? -7.738 0.023 7.504 1.00 93.12 189 ALA A C 1
ATOM 1492 O O . ALA A 1 189 ? -8.512 -0.315 8.401 1.00 93.12 189 ALA A O 1
ATOM 1493 N N . SER A 1 190 ? -6.680 0.805 7.746 1.00 93.88 190 SER A N 1
ATOM 1494 C CA . SER A 1 190 ? -6.363 1.305 9.092 1.00 93.88 190 SER A CA 1
ATOM 1495 C C . SER A 1 190 ? -7.439 2.247 9.642 1.00 93.88 190 SER A C 1
ATOM 1497 O O . SER A 1 190 ? -7.804 2.127 10.810 1.00 93.88 190 SER A O 1
ATOM 1499 N N . LYS A 1 191 ? -8.023 3.124 8.814 1.00 95.06 191 LYS A N 1
ATOM 1500 C CA . LYS A 1 191 ? -9.158 3.973 9.219 1.00 95.06 191 LYS A CA 1
ATOM 1501 C C . LYS A 1 191 ? -10.403 3.161 9.561 1.00 95.06 191 LYS A C 1
ATOM 1503 O O . LYS A 1 191 ? -11.073 3.488 10.533 1.00 95.06 191 LYS A O 1
ATOM 1508 N N . VAL A 1 192 ? -10.714 2.110 8.800 1.00 94.88 192 VAL A N 1
ATOM 1509 C CA . VAL A 1 192 ? -11.845 1.216 9.098 1.00 94.88 192 VAL A CA 1
ATOM 1510 C C . VAL A 1 192 ? -11.638 0.506 10.436 1.00 94.88 192 VAL A C 1
ATOM 1512 O O . VAL A 1 192 ? -12.579 0.417 11.223 1.00 94.88 192 VAL A O 1
ATOM 1515 N N . ILE A 1 193 ? -10.418 0.039 10.721 1.00 93.94 193 ILE A N 1
ATOM 1516 C CA . ILE A 1 193 ? -10.079 -0.557 12.022 1.00 93.94 193 ILE A CA 1
ATOM 1517 C C . ILE A 1 193 ? -10.254 0.478 13.141 1.00 93.94 193 ILE A C 1
ATOM 1519 O O . ILE A 1 193 ? -10.951 0.199 14.111 1.00 93.94 193 ILE A O 1
ATOM 1523 N N . ALA A 1 194 ? -9.712 1.688 12.973 1.00 93.19 194 ALA A N 1
ATOM 1524 C CA . ALA A 1 194 ? -9.810 2.754 13.970 1.00 93.19 194 ALA A CA 1
ATOM 1525 C C . ALA A 1 194 ? -11.258 3.208 14.232 1.00 93.19 194 ALA A C 1
ATOM 1527 O O . ALA A 1 194 ? -11.620 3.479 15.374 1.00 93.19 194 ALA A O 1
ATOM 1528 N N . LEU A 1 195 ? -12.109 3.271 13.199 1.00 93.44 195 LEU A N 1
ATOM 1529 C CA . LEU A 1 195 ? -13.534 3.577 13.360 1.00 93.44 195 LEU A CA 1
ATOM 1530 C C . LEU A 1 195 ? -14.250 2.489 14.159 1.00 93.44 195 LEU A C 1
ATOM 1532 O O . LEU A 1 195 ? -14.964 2.814 15.103 1.00 93.44 195 LEU A O 1
ATOM 1536 N N . LYS A 1 196 ? -14.014 1.212 13.834 1.00 94.38 196 LYS A N 1
ATOM 1537 C CA . LYS A 1 196 ? -14.587 0.090 14.590 1.00 94.38 196 LYS A CA 1
ATOM 1538 C C . LYS A 1 196 ? -14.121 0.076 16.042 1.00 94.38 196 LYS A C 1
ATOM 1540 O O . LYS A 1 196 ? -14.913 -0.209 16.933 1.00 94.38 196 LYS A O 1
ATOM 1545 N N . GLU A 1 197 ? -12.852 0.382 16.291 1.00 92.38 197 GLU A N 1
ATOM 1546 C CA . GLU A 1 197 ? -12.306 0.476 17.645 1.00 92.38 197 GLU A CA 1
ATOM 1547 C C . GLU A 1 197 ? -12.947 1.633 18.425 1.00 92.38 197 GLU A C 1
ATOM 1549 O O . GLU A 1 197 ? -13.382 1.441 19.558 1.00 92.38 197 GLU A O 1
ATOM 1554 N N . ALA A 1 198 ? -13.113 2.802 17.798 1.00 94.38 198 ALA A N 1
ATOM 1555 C CA . ALA A 1 198 ? -13.794 3.947 18.400 1.00 94.38 198 ALA A CA 1
ATOM 1556 C C . ALA A 1 198 ? -15.291 3.687 18.666 1.00 94.38 198 ALA A C 1
ATOM 1558 O O . ALA A 1 198 ? -15.819 4.113 19.695 1.00 94.38 198 ALA A O 1
ATOM 1559 N N . GLU A 1 199 ? -15.983 2.988 17.761 1.00 92.38 199 GLU A N 1
ATOM 1560 C CA . GLU A 1 199 ? -17.367 2.535 17.956 1.00 92.38 199 GLU A CA 1
ATOM 1561 C C . GLU A 1 199 ? -17.466 1.577 19.145 1.00 92.38 199 GLU A C 1
ATOM 1563 O O . GLU A 1 199 ? -18.274 1.797 20.050 1.00 92.38 199 GLU A O 1
ATOM 1568 N N . LEU A 1 200 ? -16.594 0.567 19.195 1.00 95.56 200 LEU A N 1
ATOM 1569 C CA . LEU A 1 200 ? -16.559 -0.399 20.288 1.00 95.56 200 LEU A CA 1
ATOM 1570 C C . LEU A 1 200 ? -16.242 0.277 21.627 1.00 95.56 200 LEU A C 1
ATOM 1572 O O . LEU A 1 200 ? -16.862 -0.033 22.643 1.00 95.56 200 LEU A O 1
ATOM 1576 N N . GLN A 1 201 ? -15.319 1.237 21.637 1.00 93.62 201 GLN A N 1
ATOM 1577 C CA . GLN A 1 201 ? -14.980 1.992 22.837 1.00 93.62 201 GLN A CA 1
ATOM 1578 C C . GLN A 1 201 ? -16.157 2.846 23.324 1.00 93.62 201 GLN A C 1
ATOM 1580 O O . GLN A 1 201 ? -16.457 2.838 24.518 1.00 93.62 201 GLN A O 1
ATOM 1585 N N . ARG A 1 202 ? -16.899 3.490 22.412 1.00 96.00 202 ARG A N 1
ATOM 1586 C CA . ARG A 1 202 ? -18.157 4.174 22.752 1.00 96.00 202 ARG A CA 1
ATOM 1587 C C . ARG A 1 202 ? -19.192 3.229 23.352 1.00 96.00 202 ARG A C 1
ATOM 1589 O O . ARG A 1 202 ? -19.846 3.598 24.324 1.00 96.00 202 ARG A O 1
ATOM 1596 N N . GLU A 1 203 ? -19.349 2.025 22.807 1.00 94.25 203 GLU A N 1
ATOM 1597 C CA . GLU A 1 203 ? -20.267 1.031 23.373 1.00 94.25 203 GLU A CA 1
ATOM 1598 C C . GLU A 1 203 ? -19.851 0.592 24.780 1.00 94.25 203 GLU A C 1
ATOM 1600 O O . GLU A 1 203 ? -20.704 0.440 25.658 1.00 94.25 203 GLU A O 1
ATOM 1605 N N . VAL A 1 204 ? -18.550 0.398 25.012 1.00 96.38 204 VAL A N 1
ATOM 1606 C CA . VAL A 1 204 ? -18.012 0.051 26.334 1.00 96.38 204 VAL A CA 1
ATOM 1607 C C . VAL A 1 204 ? -18.264 1.183 27.327 1.00 96.38 204 VAL A C 1
ATOM 1609 O O . VAL A 1 204 ? -18.768 0.932 28.420 1.00 96.38 204 VAL A O 1
ATOM 1612 N N . GLU A 1 205 ? -17.981 2.431 26.955 1.00 94.44 205 GLU A N 1
ATOM 1613 C CA . GLU A 1 205 ? -18.253 3.606 27.791 1.00 94.44 205 GLU A CA 1
ATOM 1614 C C . GLU A 1 205 ? -19.746 3.755 28.096 1.00 94.44 205 GLU A C 1
ATOM 1616 O O . GLU A 1 205 ? -20.122 3.976 29.249 1.00 94.44 205 GLU A O 1
ATOM 1621 N N . PHE A 1 206 ? -20.607 3.548 27.098 1.00 95.12 206 PHE A N 1
ATOM 1622 C CA . PHE A 1 206 ? -22.055 3.571 27.268 1.00 95.12 206 PHE A CA 1
ATOM 1623 C C . PHE A 1 206 ? -22.537 2.487 28.242 1.00 95.12 206 PHE A C 1
ATOM 1625 O O . PHE A 1 206 ? -23.288 2.779 29.174 1.00 95.12 206 PHE A O 1
ATOM 1632 N N . LYS A 1 207 ? -22.064 1.243 28.092 1.00 95.56 207 LYS A N 1
ATOM 1633 C CA . LYS A 1 207 ? -22.395 0.141 29.012 1.00 95.56 207 LYS A CA 1
ATOM 1634 C C . LYS A 1 207 ? -21.872 0.394 30.424 1.00 95.56 207 LYS A C 1
ATOM 1636 O O . LYS A 1 207 ? -22.577 0.118 31.396 1.00 95.56 207 LYS A O 1
ATOM 1641 N N . ASN A 1 208 ? -20.672 0.953 30.555 1.00 95.12 208 ASN A N 1
ATOM 1642 C CA . ASN A 1 208 ? -20.103 1.322 31.849 1.00 95.12 208 ASN A CA 1
ATOM 1643 C C . ASN A 1 208 ? -20.934 2.417 32.529 1.00 95.12 208 ASN A C 1
ATOM 1645 O O . ASN A 1 208 ? -21.248 2.294 33.714 1.00 95.12 208 ASN A O 1
ATOM 1649 N N . ALA A 1 209 ? -21.346 3.446 31.783 1.00 95.94 209 ALA A N 1
ATOM 1650 C CA . ALA A 1 209 ? -22.221 4.500 32.284 1.00 95.94 209 ALA A CA 1
ATOM 1651 C C . ALA A 1 209 ? -23.578 3.936 32.734 1.00 95.94 209 ALA A C 1
ATOM 1653 O O . ALA A 1 209 ? -24.006 4.210 33.855 1.00 95.94 209 ALA A O 1
ATOM 1654 N N . LEU A 1 210 ? -24.215 3.081 31.923 1.00 95.25 210 LEU A N 1
ATOM 1655 C CA . LEU A 1 210 ? -25.457 2.399 32.304 1.00 95.25 210 LEU A CA 1
ATOM 1656 C C . LEU A 1 210 ? -25.288 1.604 33.601 1.00 95.25 210 LEU A C 1
ATOM 1658 O O . LEU A 1 210 ? -26.046 1.808 34.547 1.00 95.25 210 LEU A O 1
ATOM 1662 N N . THR A 1 211 ? -24.236 0.792 33.695 1.00 94.06 211 THR A N 1
ATOM 1663 C CA . THR A 1 211 ? -23.939 -0.008 34.892 1.00 94.06 211 THR A CA 1
ATOM 1664 C C . THR A 1 211 ? -23.767 0.875 36.133 1.00 94.06 211 THR A C 1
ATOM 1666 O O . THR A 1 211 ? -24.263 0.550 37.212 1.00 94.06 211 THR A O 1
ATOM 1669 N N . GLN A 1 212 ? -23.101 2.028 36.002 1.00 93.38 212 GLN A N 1
ATOM 1670 C CA . GLN A 1 212 ? -22.972 2.990 37.098 1.00 93.38 212 GLN A CA 1
ATOM 1671 C C . GLN A 1 212 ? -24.319 3.607 37.489 1.00 93.38 212 GLN A C 1
ATOM 1673 O O . GLN A 1 212 ? -24.611 3.705 38.682 1.00 93.38 212 GLN A O 1
ATOM 1678 N N . THR A 1 213 ? -25.158 3.982 36.519 1.00 93.56 213 THR A N 1
ATOM 1679 C CA . THR A 1 213 ? -26.494 4.524 36.809 1.00 93.56 213 THR A CA 1
ATOM 1680 C C . THR A 1 213 ? -27.393 3.498 37.493 1.00 93.56 213 THR A C 1
ATOM 1682 O O . THR A 1 213 ? -28.069 3.839 38.461 1.00 93.56 213 THR A O 1
ATOM 1685 N N . GLU A 1 214 ? -27.354 2.233 37.070 1.00 92.44 214 GLU A N 1
ATOM 1686 C CA . GLU A 1 214 ? -28.098 1.145 37.706 1.00 92.44 214 GLU A CA 1
ATOM 1687 C C . GLU A 1 214 ? -27.595 0.874 39.122 1.00 92.44 214 GLU A C 1
ATOM 1689 O O . GLU A 1 214 ? -28.400 0.752 40.046 1.00 92.44 214 GLU A O 1
ATOM 1694 N N . LYS A 1 215 ? -26.273 0.871 39.331 1.00 96.06 215 LYS A N 1
ATOM 1695 C CA . LYS A 1 215 ? -25.676 0.739 40.664 1.00 96.06 215 LYS A CA 1
ATOM 1696 C C . LYS A 1 215 ? -26.119 1.867 41.595 1.00 96.06 215 LYS A C 1
ATOM 1698 O O . LYS A 1 215 ? -26.530 1.596 42.722 1.00 96.06 215 LYS A O 1
ATOM 1703 N N . LEU A 1 216 ? -26.063 3.119 41.137 1.00 95.94 216 LEU A N 1
ATOM 1704 C CA . LEU A 1 216 ? -26.523 4.276 41.913 1.00 95.94 216 LEU A CA 1
ATOM 1705 C C . LEU A 1 216 ? -28.026 4.202 42.187 1.00 95.94 216 LEU A C 1
ATOM 1707 O O . LEU A 1 216 ? -28.461 4.477 43.303 1.00 95.94 216 LEU A O 1
ATOM 1711 N N . ARG A 1 217 ? -28.824 3.772 41.205 1.00 96.31 217 ARG A N 1
ATOM 1712 C CA . ARG A 1 217 ? -30.264 3.564 41.373 1.00 96.31 217 ARG A CA 1
ATOM 1713 C C . ARG A 1 217 ? -30.550 2.500 42.429 1.00 96.31 217 ARG A C 1
ATOM 1715 O O . ARG A 1 217 ? -31.371 2.748 43.302 1.00 96.31 217 ARG A O 1
ATOM 1722 N N . ALA A 1 218 ? -29.856 1.364 42.397 1.00 94.00 218 ALA A N 1
ATOM 1723 C CA . ALA A 1 218 ? -29.997 0.305 43.393 1.00 94.00 218 ALA A CA 1
ATOM 1724 C C . ALA A 1 218 ? -29.586 0.775 44.797 1.00 94.00 218 ALA A C 1
ATOM 1726 O O . ALA A 1 218 ? -30.300 0.520 45.763 1.00 94.00 218 ALA A O 1
ATOM 1727 N N . GLN A 1 219 ? -28.479 1.518 44.913 1.00 93.75 219 GLN A N 1
ATOM 1728 C CA . GLN A 1 219 ? -28.045 2.106 46.184 1.00 93.75 219 GLN A CA 1
ATOM 1729 C C . GLN A 1 219 ? -29.065 3.107 46.733 1.00 93.75 219 GLN A C 1
ATOM 1731 O O . GLN A 1 219 ? -29.384 3.063 47.918 1.00 93.75 219 GLN A O 1
ATOM 1736 N N . ASN A 1 220 ? -29.595 3.989 45.885 1.00 95.06 220 ASN A N 1
ATOM 1737 C CA . ASN A 1 220 ? -30.586 4.981 46.294 1.00 95.06 220 ASN A CA 1
ATOM 1738 C C . ASN A 1 220 ? -31.923 4.332 46.659 1.00 95.06 220 ASN A C 1
ATOM 1740 O O . ASN A 1 220 ? -32.525 4.724 47.652 1.00 95.06 220 ASN A O 1
ATOM 1744 N N . LEU A 1 221 ? -32.362 3.318 45.906 1.00 95.69 221 LEU A N 1
ATOM 1745 C CA . LEU A 1 221 ? -33.553 2.540 46.244 1.00 95.69 221 LEU A CA 1
ATOM 1746 C C . LEU A 1 221 ? -33.375 1.826 47.583 1.00 95.69 221 LEU A C 1
ATOM 1748 O O . LEU A 1 221 ? -34.226 1.971 48.446 1.00 95.69 221 LEU A O 1
ATOM 1752 N N . SER A 1 222 ? -32.254 1.132 47.794 1.00 93.81 222 SER A N 1
ATOM 1753 C CA . SER A 1 222 ? -31.973 0.457 49.066 1.00 93.81 222 SER A CA 1
ATOM 1754 C C . SER A 1 222 ? -31.959 1.435 50.243 1.00 93.81 222 SER A C 1
ATOM 1756 O O . SER A 1 222 ? -32.592 1.155 51.256 1.00 93.81 222 SER A O 1
ATOM 1758 N N . LYS A 1 223 ? -31.309 2.599 50.101 1.00 96.12 223 LYS A N 1
ATOM 1759 C CA . LYS A 1 223 ? -31.328 3.650 51.131 1.00 96.12 223 LYS A CA 1
ATOM 1760 C C . LYS A 1 223 ? -32.743 4.150 51.412 1.00 96.12 223 LYS A C 1
ATOM 1762 O O . LYS A 1 223 ? -33.127 4.215 52.571 1.00 96.12 223 LYS A O 1
ATOM 1767 N N . ALA A 1 224 ? -33.526 4.446 50.374 1.00 95.00 224 ALA A N 1
ATOM 1768 C CA . ALA A 1 224 ? -34.903 4.906 50.530 1.00 95.00 224 ALA A CA 1
ATOM 1769 C C . ALA A 1 224 ? -35.801 3.848 51.193 1.00 95.00 224 ALA A C 1
ATOM 1771 O O . ALA A 1 224 ? -36.640 4.197 52.021 1.00 95.00 224 ALA A O 1
ATOM 1772 N N . THR A 1 225 ? -35.621 2.564 50.868 1.00 94.00 225 THR A N 1
ATOM 1773 C CA . THR A 1 225 ? -36.349 1.467 51.520 1.00 94.00 225 THR A CA 1
ATOM 1774 C C . THR A 1 225 ? -35.998 1.389 53.001 1.00 94.00 225 THR A C 1
ATOM 1776 O O . THR A 1 225 ? -36.905 1.401 53.824 1.00 94.00 225 THR A O 1
ATOM 1779 N N . ILE A 1 226 ? -34.705 1.407 53.348 1.00 93.94 226 ILE A N 1
ATOM 1780 C CA . ILE A 1 226 ? -34.247 1.380 54.745 1.00 93.94 226 ILE A CA 1
ATOM 1781 C C . ILE A 1 226 ? -34.770 2.602 55.512 1.00 93.94 226 ILE A C 1
ATOM 1783 O O . ILE A 1 226 ? -35.275 2.463 56.618 1.00 93.94 226 ILE A O 1
ATOM 1787 N N . GLU A 1 227 ? -34.694 3.805 54.937 1.00 93.50 227 GLU A N 1
ATOM 1788 C CA . GLU A 1 227 ? -35.222 5.020 55.571 1.00 93.50 227 GLU A CA 1
ATOM 1789 C C . GLU A 1 227 ? -36.738 4.952 55.793 1.00 93.50 227 GLU A C 1
ATOM 1791 O O . GLU A 1 227 ? -37.229 5.408 56.826 1.00 93.50 227 GLU A O 1
ATOM 1796 N N . ASN A 1 228 ? -37.487 4.386 54.844 1.00 94.62 228 ASN A N 1
ATOM 1797 C CA . ASN A 1 228 ? -38.923 4.174 55.001 1.00 94.62 228 ASN A CA 1
ATOM 1798 C C . ASN A 1 228 ? -39.229 3.130 56.081 1.00 94.62 228 ASN A C 1
ATOM 1800 O O . ASN A 1 228 ? -40.132 3.358 56.881 1.00 94.62 228 ASN A O 1
ATOM 1804 N N . GLU A 1 229 ? -38.480 2.027 56.141 1.00 93.19 229 GLU A N 1
ATOM 1805 C CA . GLU A 1 229 ? -38.615 1.002 57.185 1.00 93.19 229 GLU A CA 1
ATOM 1806 C C . GLU A 1 229 ? -38.285 1.563 58.572 1.00 93.19 229 GLU A C 1
ATOM 1808 O O . GLU A 1 229 ? -39.044 1.344 59.512 1.00 93.19 229 GLU A O 1
ATOM 1813 N N . ILE A 1 230 ? -37.214 2.354 58.701 1.00 94.25 230 ILE A N 1
ATOM 1814 C CA . ILE A 1 230 ? -36.867 3.044 59.952 1.00 94.25 230 ILE A CA 1
ATOM 1815 C C . ILE A 1 230 ? -38.011 3.962 60.379 1.00 94.25 230 ILE A C 1
ATOM 1817 O O . ILE A 1 230 ? -38.472 3.857 61.509 1.00 94.25 230 ILE A O 1
ATOM 1821 N N . LYS A 1 231 ? -38.521 4.816 59.482 1.00 94.88 231 LYS A N 1
ATOM 1822 C CA . LYS A 1 231 ? -39.641 5.719 59.801 1.00 94.88 231 LYS A CA 1
ATOM 1823 C C . LYS A 1 231 ? -40.917 4.963 60.165 1.00 94.88 231 LYS A C 1
ATOM 1825 O O . LYS A 1 231 ? -41.646 5.401 61.053 1.00 94.88 231 LYS A O 1
ATOM 1830 N N . ALA A 1 232 ? -41.200 3.848 59.491 1.00 93.94 232 ALA A N 1
ATOM 1831 C CA . ALA A 1 232 ? -42.330 2.988 59.820 1.00 93.94 232 ALA A CA 1
ATOM 1832 C C . ALA A 1 232 ? -42.170 2.399 61.229 1.00 93.94 232 ALA A C 1
ATOM 1834 O O . ALA A 1 232 ? -43.075 2.536 62.048 1.00 93.94 232 ALA A O 1
ATOM 1835 N N . HIS A 1 233 ? -40.996 1.851 61.548 1.00 90.94 233 HIS A N 1
ATOM 1836 C CA . HIS A 1 233 ? -40.693 1.327 62.877 1.00 90.94 233 HIS A CA 1
ATOM 1837 C C . HIS A 1 233 ? -40.682 2.405 63.966 1.00 90.94 233 HIS A C 1
ATOM 1839 O O . HIS A 1 233 ? -41.170 2.161 65.066 1.00 90.94 233 HIS A O 1
ATOM 1845 N N . GLU A 1 234 ? -40.179 3.607 63.686 1.00 93.88 234 GLU A N 1
ATOM 1846 C CA . GLU A 1 234 ? -40.244 4.750 64.603 1.00 93.88 234 GLU A CA 1
ATOM 1847 C C . GLU A 1 234 ? -41.698 5.152 64.884 1.00 93.88 234 GLU A C 1
ATOM 1849 O O . GLU A 1 234 ? -42.070 5.369 66.038 1.00 93.88 234 GLU A O 1
ATOM 1854 N N . ALA A 1 235 ? -42.548 5.201 63.854 1.00 92.75 235 ALA A N 1
ATOM 1855 C CA . ALA A 1 235 ? -43.969 5.493 64.013 1.00 92.75 235 ALA A CA 1
ATOM 1856 C C . ALA A 1 235 ? -44.700 4.397 64.810 1.00 92.75 235 ALA A C 1
ATOM 1858 O O . ALA A 1 235 ? -45.486 4.710 65.707 1.00 92.75 235 ALA A O 1
ATOM 1859 N N . GLU A 1 236 ? -44.418 3.121 64.529 1.00 93.25 236 GLU A N 1
ATOM 1860 C CA . GLU A 1 236 ? -44.927 1.976 65.297 1.00 93.25 236 GLU A CA 1
ATOM 1861 C C . GLU A 1 236 ? -44.477 2.034 66.760 1.00 93.25 236 GLU A C 1
ATOM 1863 O O . GLU A 1 236 ? -45.279 1.806 67.667 1.00 93.25 236 GLU A O 1
ATOM 1868 N N . TRP A 1 237 ? -43.217 2.392 67.007 1.00 89.88 237 TRP A N 1
ATOM 1869 C CA . TRP A 1 237 ? -42.667 2.549 68.348 1.00 89.88 237 TRP A CA 1
ATOM 1870 C C . TRP A 1 237 ? -43.346 3.682 69.123 1.00 89.88 237 TRP A C 1
ATOM 1872 O O . TRP A 1 237 ? -43.718 3.506 70.286 1.00 89.88 237 TRP A O 1
ATOM 1882 N N . GLU A 1 238 ? -43.571 4.833 68.488 1.00 93.56 238 GLU A N 1
ATOM 1883 C CA . GLU A 1 238 ? -44.299 5.954 69.090 1.00 93.56 238 GLU A CA 1
ATOM 1884 C C . GLU A 1 238 ? -45.758 5.588 69.408 1.00 93.56 238 GLU A C 1
ATOM 1886 O O . GLU A 1 238 ? -46.269 5.927 70.482 1.00 93.56 238 GLU A O 1
ATOM 1891 N N . LEU A 1 239 ? -46.428 4.841 68.523 1.00 92.00 239 LEU A N 1
ATOM 1892 C CA . LEU A 1 239 ? -47.759 4.290 68.794 1.00 92.00 239 LEU A CA 1
ATOM 1893 C C . LEU A 1 239 ? -47.731 3.317 69.975 1.00 92.00 239 LEU A C 1
ATOM 1895 O O . LEU A 1 239 ? -48.552 3.443 70.885 1.00 92.00 239 LEU A O 1
ATOM 1899 N N . PHE A 1 240 ? -46.763 2.400 70.009 1.00 93.56 240 PHE A N 1
ATOM 1900 C CA . PHE A 1 240 ? -46.601 1.440 71.097 1.00 93.56 240 PHE A CA 1
ATOM 1901 C C . PHE A 1 240 ? -46.367 2.139 72.442 1.00 93.56 240 PHE A C 1
ATOM 1903 O O . PHE A 1 240 ? -46.993 1.785 73.443 1.00 93.56 240 PHE A O 1
ATOM 1910 N N . LYS A 1 241 ? -45.524 3.178 72.473 1.00 93.00 241 LYS A N 1
ATOM 1911 C CA . LYS A 1 241 ? -45.261 3.990 73.668 1.00 93.00 241 LYS A CA 1
ATOM 1912 C C . LYS A 1 241 ? -46.527 4.689 74.163 1.00 93.00 241 LYS A C 1
ATOM 1914 O O . LYS A 1 241 ? -46.821 4.636 75.358 1.00 93.00 241 LYS A O 1
ATOM 1919 N N . LYS A 1 242 ? -47.304 5.296 73.260 1.00 94.12 242 LYS A N 1
ATOM 1920 C CA . LYS A 1 242 ? -48.597 5.916 73.596 1.00 94.12 242 LYS A CA 1
ATOM 1921 C C . LYS A 1 242 ? -49.604 4.892 74.108 1.00 94.12 242 LYS A C 1
ATOM 1923 O O . LYS A 1 242 ? -50.257 5.153 75.111 1.00 94.12 242 LYS A O 1
ATOM 1928 N N . GLN A 1 243 ? -49.701 3.727 73.470 1.00 91.19 243 GLN A N 1
ATOM 1929 C CA . GLN A 1 243 ? -50.609 2.659 73.884 1.00 91.19 243 GLN A CA 1
ATOM 1930 C C . GLN A 1 243 ? -50.233 2.100 75.261 1.00 91.19 243 GLN A C 1
ATOM 1932 O O . GLN A 1 243 ? -51.097 1.940 76.116 1.00 91.19 243 GLN A O 1
ATOM 1937 N N . ARG A 1 244 ? -48.940 1.864 75.520 1.00 91.25 244 ARG A N 1
ATOM 1938 C CA . ARG A 1 244 ? -48.437 1.474 76.846 1.00 91.25 244 ARG A CA 1
ATOM 1939 C C . ARG A 1 244 ? -48.734 2.533 77.903 1.00 91.25 244 ARG A C 1
ATOM 1941 O O . ARG A 1 244 ? -49.180 2.169 78.985 1.00 91.25 244 ARG A O 1
ATOM 1948 N N . GLY A 1 245 ? -48.517 3.810 77.587 1.00 91.25 245 GLY A N 1
ATOM 1949 C CA . GLY A 1 245 ? -48.842 4.922 78.481 1.00 91.25 245 GLY A CA 1
ATOM 1950 C C . GLY A 1 245 ? -50.339 5.007 78.791 1.00 91.25 245 GLY A C 1
ATOM 1951 O O . GLY A 1 245 ? -50.716 5.089 79.953 1.00 91.25 245 GLY A O 1
ATOM 1952 N N . ALA A 1 246 ? -51.197 4.904 77.774 1.00 90.19 246 ALA A N 1
ATOM 1953 C CA . ALA A 1 246 ? -52.648 4.897 77.948 1.00 90.19 246 ALA A CA 1
ATOM 1954 C C . ALA A 1 246 ? -53.129 3.687 78.766 1.00 90.19 246 ALA A C 1
ATOM 1956 O O . ALA A 1 246 ? -53.946 3.848 79.667 1.00 90.19 246 ALA A O 1
ATOM 1957 N N . ASN A 1 247 ? -52.584 2.494 78.508 1.00 88.88 247 ASN A N 1
ATOM 1958 C CA . ASN A 1 247 ? -52.900 1.291 79.280 1.00 88.88 247 ASN A CA 1
ATOM 1959 C C . ASN A 1 247 ? -52.460 1.410 80.746 1.00 88.88 247 ASN A C 1
ATOM 1961 O O . ASN A 1 247 ? -53.163 0.920 81.622 1.00 88.88 247 ASN A O 1
ATOM 1965 N N . LEU A 1 248 ? -51.322 2.057 81.021 1.00 89.75 248 LEU A N 1
ATOM 1966 C CA . LEU A 1 248 ? -50.880 2.332 82.390 1.00 89.75 248 LEU A CA 1
ATOM 1967 C C . LEU A 1 248 ? -51.885 3.239 83.114 1.00 89.75 248 LEU A C 1
ATOM 1969 O O . LEU A 1 248 ? -52.310 2.914 84.215 1.00 89.75 248 LEU A O 1
ATOM 1973 N N . VAL A 1 249 ? -52.311 4.328 82.467 1.00 92.50 249 VAL A N 1
ATOM 1974 C CA . VAL A 1 249 ? -53.300 5.269 83.022 1.00 92.50 249 VAL A CA 1
ATOM 1975 C C . VAL A 1 249 ? -54.652 4.589 83.253 1.00 92.50 249 VAL A C 1
ATOM 1977 O O . VAL A 1 249 ? -55.277 4.796 84.289 1.00 92.50 249 VAL A O 1
ATOM 1980 N N . LEU A 1 250 ? -55.101 3.747 82.316 1.00 91.00 250 LEU A N 1
ATOM 1981 C CA . LEU A 1 250 ? -56.313 2.944 82.496 1.00 91.00 250 LEU A CA 1
ATOM 1982 C C . LEU A 1 250 ? -56.190 2.020 83.709 1.00 91.00 250 LEU A C 1
ATOM 1984 O O . LEU A 1 250 ? -57.088 2.004 84.542 1.00 91.00 250 LEU A O 1
ATOM 1988 N N . TYR A 1 251 ? -55.066 1.318 83.845 1.00 90.56 251 TYR A N 1
ATOM 1989 C CA . TYR A 1 251 ? -54.816 0.438 84.983 1.00 90.56 251 TYR A CA 1
ATOM 1990 C C . TYR A 1 251 ? -54.776 1.198 86.319 1.00 90.56 251 TYR A C 1
ATOM 1992 O O . TYR A 1 251 ? -55.324 0.727 87.314 1.00 90.56 251 TYR A O 1
ATOM 2000 N N . GLU A 1 252 ? -54.168 2.386 86.356 1.00 89.88 252 GLU A N 1
ATOM 2001 C CA . GLU A 1 252 ? -54.174 3.255 87.539 1.00 89.88 252 GLU A CA 1
ATOM 2002 C C . GLU A 1 252 ? -55.598 3.677 87.918 1.00 89.88 252 GLU A C 1
ATOM 2004 O O . GLU A 1 252 ? -55.976 3.581 89.087 1.00 89.88 252 GLU A O 1
ATOM 2009 N N . HIS A 1 253 ? -56.412 4.080 86.940 1.00 91.31 253 HIS A N 1
ATOM 2010 C CA . HIS A 1 253 ? -57.816 4.411 87.170 1.00 91.31 253 HIS A CA 1
ATOM 2011 C C . HIS A 1 253 ? -58.644 3.202 87.622 1.00 91.31 253 HIS A C 1
ATOM 2013 O O . HIS A 1 253 ? -59.448 3.343 88.542 1.00 91.31 253 HIS A O 1
ATOM 2019 N N . GLU A 1 254 ? -58.445 2.023 87.026 1.00 90.00 254 GLU A N 1
ATOM 2020 C CA . GLU A 1 254 ? -59.091 0.775 87.453 1.00 90.00 254 GLU A CA 1
ATOM 2021 C C . GLU A 1 254 ? -58.725 0.441 88.901 1.00 90.00 254 GLU A C 1
ATOM 2023 O O . GLU A 1 254 ? -59.610 0.175 89.712 1.00 90.00 254 GLU A O 1
ATOM 2028 N N . LYS A 1 255 ? -57.441 0.548 89.268 1.00 91.31 255 LYS A N 1
ATOM 2029 C CA . LYS A 1 255 ? -56.971 0.313 90.639 1.00 91.31 255 LYS A CA 1
ATOM 2030 C C . LYS A 1 255 ? -57.548 1.304 91.645 1.00 91.31 255 LYS A C 1
ATOM 2032 O O . LYS A 1 255 ? -57.997 0.888 92.710 1.00 91.31 255 LYS A O 1
ATOM 2037 N N . GLN A 1 256 ? -57.577 2.592 91.311 1.00 89.75 256 GLN A N 1
ATOM 2038 C CA . GLN A 1 256 ? -58.192 3.617 92.161 1.00 89.75 256 GLN A CA 1
ATOM 2039 C C . GLN A 1 256 ? -59.705 3.398 92.309 1.00 89.75 256 GLN A C 1
ATOM 2041 O O . GLN A 1 256 ? -60.260 3.565 93.397 1.00 89.75 256 GLN A O 1
ATOM 2046 N N . ALA A 1 257 ? -60.387 2.996 91.232 1.00 86.75 257 ALA A N 1
ATOM 2047 C CA . ALA A 1 257 ? -61.806 2.669 91.275 1.00 86.75 257 ALA A CA 1
ATOM 2048 C C . ALA A 1 257 ? -62.068 1.437 92.158 1.00 86.75 257 ALA A C 1
ATOM 2050 O O . ALA A 1 257 ? -62.954 1.496 93.013 1.00 86.75 257 ALA A O 1
ATOM 2051 N N . GLU A 1 258 ? -61.276 0.369 92.018 1.00 88.44 258 GLU A N 1
ATOM 2052 C CA . GLU A 1 258 ? -61.315 -0.817 92.886 1.00 88.44 258 GLU A CA 1
ATOM 2053 C C . GLU A 1 258 ? -61.101 -0.452 94.358 1.00 88.44 258 GLU A C 1
ATOM 2055 O O . GLU A 1 258 ? -61.865 -0.897 95.211 1.00 88.44 258 GLU A O 1
ATOM 2060 N N . GLU A 1 259 ? -60.113 0.391 94.664 1.00 85.75 259 GLU A N 1
ATOM 2061 C CA . GLU A 1 259 ? -59.849 0.864 96.025 1.00 85.75 259 GLU A CA 1
ATOM 2062 C C . GLU A 1 259 ? -61.044 1.647 96.590 1.00 85.75 259 GLU A C 1
ATOM 2064 O O . GLU A 1 259 ? -61.466 1.403 97.722 1.00 85.75 259 GLU A O 1
ATOM 2069 N N . SER A 1 260 ? -61.652 2.525 95.784 1.00 86.31 260 SER A N 1
ATOM 2070 C CA . SER A 1 260 ? -62.840 3.293 96.179 1.00 86.31 260 SER A CA 1
ATOM 2071 C C . SER A 1 260 ? -64.086 2.423 96.385 1.00 86.31 260 SER A C 1
ATOM 2073 O O . SER A 1 260 ? -64.935 2.728 97.224 1.00 86.31 260 SER A O 1
ATOM 2075 N N . LEU A 1 261 ? -64.222 1.334 95.622 1.00 86.50 261 LEU A N 1
ATOM 2076 C CA . LEU A 1 261 ? -65.281 0.349 95.821 1.00 86.50 261 LEU A CA 1
ATOM 2077 C C . LEU A 1 261 ? -65.005 -0.463 97.083 1.00 86.50 261 LEU A C 1
ATOM 2079 O O . LEU A 1 261 ? -65.909 -0.639 97.896 1.00 86.50 261 LEU A O 1
ATOM 2083 N N . TYR A 1 262 ? -63.763 -0.901 97.285 1.00 85.94 262 TYR A N 1
ATOM 2084 C CA . TYR A 1 262 ? -63.360 -1.656 98.462 1.00 85.94 262 TYR A CA 1
ATOM 2085 C C . TYR A 1 262 ? -63.593 -0.856 99.751 1.00 85.94 262 TYR A C 1
ATOM 2087 O O . TYR A 1 262 ? -64.220 -1.373 100.679 1.00 85.94 262 TYR A O 1
ATOM 2095 N N . SER A 1 263 ? -63.202 0.422 99.798 1.00 83.56 263 SER A N 1
ATOM 2096 C CA . SER A 1 263 ? -63.467 1.288 100.954 1.00 83.56 263 SER A CA 1
ATOM 2097 C C . SER A 1 263 ? -64.966 1.451 101.216 1.00 83.56 263 SER A C 1
ATOM 2099 O O . SER A 1 263 ? -65.415 1.196 102.331 1.00 83.56 263 SER A O 1
ATOM 2101 N N . LYS A 1 264 ? -65.771 1.732 100.182 1.00 88.75 264 LYS A N 1
ATOM 2102 C CA . LYS A 1 264 ? -67.238 1.813 100.304 1.00 88.75 264 LYS A CA 1
ATOM 2103 C C . LYS A 1 264 ? -67.869 0.505 100.774 1.00 88.75 264 LYS A C 1
ATOM 2105 O O . LYS A 1 264 ? -68.802 0.535 101.572 1.00 88.75 264 LYS A O 1
ATOM 2110 N N . THR A 1 265 ? -67.386 -0.646 100.301 1.00 84.06 265 THR A N 1
ATOM 2111 C CA . THR A 1 265 ? -67.889 -1.951 100.763 1.00 84.06 265 THR A CA 1
ATOM 2112 C C . THR A 1 265 ? -67.547 -2.195 102.228 1.00 84.06 265 THR A C 1
ATOM 2114 O O . THR A 1 265 ? -68.419 -2.628 102.976 1.00 84.06 265 THR A O 1
ATOM 2117 N N . ARG A 1 266 ? -66.336 -1.835 102.673 1.00 85.62 266 ARG A N 1
ATOM 2118 C CA . ARG A 1 266 ? -65.930 -1.920 104.082 1.00 85.62 266 ARG A CA 1
ATOM 2119 C C . ARG A 1 266 ? -66.714 -0.974 104.982 1.00 85.62 266 ARG A C 1
ATOM 2121 O O . ARG A 1 266 ? -67.118 -1.377 106.068 1.00 85.62 266 ARG A O 1
ATOM 2128 N N . GLU A 1 267 ? -66.972 0.249 104.533 1.00 83.81 267 GLU A N 1
ATOM 2129 C CA . GLU A 1 267 ? -67.836 1.198 105.241 1.00 83.81 267 GLU A CA 1
ATOM 2130 C C . GLU A 1 267 ? -69.275 0.677 105.335 1.00 83.81 267 GLU A C 1
ATOM 2132 O O . GLU A 1 267 ? -69.875 0.702 106.410 1.00 83.81 267 GLU A O 1
ATOM 2137 N N . ALA A 1 268 ? -69.822 0.133 104.244 1.00 80.62 268 ALA A N 1
ATOM 2138 C CA . ALA A 1 268 ? -71.152 -0.470 104.239 1.00 80.62 268 ALA A CA 1
ATOM 2139 C C . ALA A 1 268 ? -71.238 -1.705 105.156 1.00 80.62 268 ALA A C 1
ATOM 2141 O O . ALA A 1 268 ? -72.233 -1.871 105.860 1.00 80.62 268 ALA A O 1
ATOM 2142 N N . GLU A 1 269 ? -70.207 -2.555 105.189 1.00 82.88 269 GLU A N 1
ATOM 2143 C CA . GLU A 1 269 ? -70.090 -3.662 106.149 1.00 82.88 269 GLU A CA 1
ATOM 2144 C C . GLU A 1 269 ? -70.013 -3.157 107.593 1.00 82.88 269 GLU A C 1
ATOM 2146 O O . GLU A 1 269 ? -70.703 -3.687 108.460 1.00 82.88 269 GLU A O 1
ATOM 2151 N N . ALA A 1 270 ? -69.229 -2.110 107.866 1.00 80.12 270 ALA A N 1
ATOM 2152 C CA . ALA A 1 270 ? -69.134 -1.514 109.196 1.00 80.12 270 ALA A CA 1
ATOM 2153 C C . ALA A 1 270 ? -70.485 -0.952 109.664 1.00 80.12 270 ALA A C 1
ATOM 2155 O O . ALA A 1 270 ? -70.883 -1.192 110.803 1.00 80.12 270 ALA A O 1
ATOM 2156 N N . LEU A 1 271 ? -71.227 -0.280 108.778 1.00 84.94 271 LEU A N 1
ATOM 2157 C CA . LEU A 1 271 ? -72.579 0.210 109.058 1.00 84.94 271 LEU A CA 1
ATOM 2158 C C . LEU A 1 271 ? -73.572 -0.933 109.290 1.00 84.94 271 LEU A C 1
ATOM 2160 O O . LEU A 1 271 ? -74.383 -0.845 110.210 1.00 84.94 271 LEU A O 1
ATOM 2164 N N . LYS A 1 272 ? -73.501 -2.018 108.505 1.00 81.62 272 LYS A N 1
ATOM 2165 C CA . LYS A 1 272 ? -74.313 -3.225 108.738 1.00 81.62 272 LYS A CA 1
ATOM 2166 C C . LYS A 1 272 ? -74.013 -3.832 110.102 1.00 81.62 272 LYS A C 1
ATOM 2168 O O . LYS A 1 272 ? -74.941 -4.044 110.873 1.00 81.62 272 LYS A O 1
ATOM 2173 N N . ASN A 1 273 ? -72.739 -4.011 110.441 1.00 82.44 273 ASN A N 1
ATOM 2174 C CA . ASN A 1 273 ? -72.324 -4.535 111.741 1.00 82.44 273 ASN A CA 1
ATOM 2175 C C . ASN A 1 273 ? -72.762 -3.613 112.889 1.00 82.44 273 ASN A C 1
ATOM 2177 O O . ASN A 1 273 ? -73.200 -4.089 113.934 1.00 82.44 273 ASN A O 1
ATOM 2181 N N . GLN A 1 274 ? -72.698 -2.292 112.704 1.00 84.25 274 GLN A N 1
ATOM 2182 C CA . GLN A 1 274 ? -73.177 -1.321 113.687 1.00 84.25 274 GLN A CA 1
ATOM 2183 C C . GLN A 1 274 ? -74.704 -1.380 113.849 1.00 84.25 274 GLN A C 1
ATOM 2185 O O . GLN A 1 274 ? -75.208 -1.342 114.973 1.00 84.25 274 GLN A O 1
ATOM 2190 N N . ALA A 1 275 ? -75.445 -1.514 112.747 1.00 80.38 275 ALA A N 1
ATOM 2191 C CA . ALA A 1 275 ? -76.892 -1.689 112.764 1.00 80.38 275 ALA A CA 1
ATOM 2192 C C . ALA A 1 275 ? -77.284 -3.014 113.440 1.00 80.38 275 ALA A C 1
ATOM 2194 O O . ALA A 1 275 ? -78.147 -3.014 114.316 1.00 80.38 275 ALA A O 1
ATOM 2195 N N . GLU A 1 276 ? -76.608 -4.118 113.124 1.00 81.94 276 GLU A N 1
ATOM 2196 C CA . GLU A 1 276 ? -76.805 -5.425 113.761 1.00 81.94 276 GLU A CA 1
ATOM 2197 C C . GLU A 1 276 ? -76.482 -5.385 115.260 1.00 81.94 276 GLU A C 1
ATOM 2199 O O . GLU A 1 276 ? -77.276 -5.867 116.069 1.00 81.94 276 GLU A O 1
ATOM 2204 N N . ALA A 1 277 ? -75.386 -4.730 115.655 1.00 76.69 277 ALA A N 1
ATOM 2205 C CA . ALA A 1 277 ? -75.049 -4.505 117.059 1.00 76.69 277 ALA A CA 1
ATOM 2206 C C . ALA A 1 277 ? -76.118 -3.666 117.780 1.00 76.69 277 ALA A C 1
ATOM 2208 O O . ALA A 1 277 ? -76.482 -3.971 118.918 1.00 76.69 277 ALA A O 1
ATOM 2209 N N . SER A 1 278 ? -76.672 -2.641 117.121 1.00 81.94 278 SER A N 1
ATOM 2210 C CA . SER A 1 278 ? -77.749 -1.824 117.690 1.00 81.94 278 SER A CA 1
ATOM 2211 C C . SER A 1 278 ? -79.059 -2.609 117.847 1.00 81.94 278 SER A C 1
ATOM 2213 O O . SER A 1 278 ? -79.705 -2.518 118.891 1.00 81.94 278 SER A O 1
ATOM 2215 N N . LEU A 1 279 ? -79.412 -3.451 116.869 1.00 80.12 279 LEU A N 1
ATOM 2216 C CA . LEU A 1 279 ? -80.569 -4.346 116.939 1.00 80.12 279 LEU A CA 1
ATOM 2217 C C . LEU A 1 279 ? -80.401 -5.384 118.047 1.00 80.12 279 LEU A C 1
ATOM 2219 O O . LEU A 1 279 ? -81.348 -5.659 118.782 1.00 80.12 279 LEU A O 1
ATOM 2223 N N . PHE A 1 280 ? -79.200 -5.938 118.203 1.00 81.50 280 PHE A N 1
ATOM 2224 C CA . PHE A 1 280 ? -78.886 -6.868 119.282 1.00 81.50 280 PHE A CA 1
ATOM 2225 C C . PHE A 1 280 ? -78.986 -6.202 120.662 1.00 81.50 280 PHE A C 1
ATOM 2227 O O . PHE A 1 280 ? -79.575 -6.775 121.578 1.00 81.50 280 PHE A O 1
ATOM 2234 N N . ALA A 1 281 ? -78.505 -4.964 120.807 1.00 78.75 281 ALA A N 1
ATOM 2235 C CA . ALA A 1 281 ? -78.660 -4.194 122.040 1.00 78.75 281 ALA A CA 1
ATOM 2236 C C . ALA A 1 281 ? -80.134 -3.884 122.359 1.00 78.75 281 ALA A C 1
ATOM 2238 O O . ALA A 1 281 ? -80.542 -3.967 123.518 1.00 78.75 281 ALA A O 1
ATOM 2239 N N . MET A 1 282 ? -80.950 -3.563 121.348 1.00 78.81 282 MET A N 1
ATOM 2240 C CA . MET A 1 282 ? -82.397 -3.384 121.522 1.00 78.81 282 MET A CA 1
ATOM 2241 C C . MET A 1 282 ? -83.091 -4.687 121.928 1.00 78.81 282 MET A C 1
ATOM 2243 O O . MET A 1 282 ? -83.919 -4.660 122.835 1.00 78.81 282 MET A O 1
ATOM 2247 N N . LYS A 1 283 ? -82.727 -5.825 121.317 1.00 79.06 283 LYS A N 1
ATOM 2248 C CA . LYS A 1 283 ? -83.246 -7.146 121.707 1.00 79.06 283 LYS A CA 1
ATOM 2249 C C . LYS A 1 283 ? -82.911 -7.477 123.157 1.00 79.06 283 LYS A C 1
ATOM 2251 O O . LYS A 1 283 ? -83.821 -7.790 123.909 1.00 79.06 283 LYS A O 1
ATOM 2256 N N . GLN A 1 284 ? -81.654 -7.319 123.575 1.00 79.88 284 GLN A N 1
ATOM 2257 C CA . GLN A 1 284 ? -81.263 -7.574 124.965 1.00 79.88 284 GLN A CA 1
ATOM 2258 C C . GLN A 1 284 ? -81.961 -6.641 125.961 1.00 79.88 284 GLN A C 1
ATOM 2260 O O . GLN A 1 284 ? -82.355 -7.083 127.037 1.00 79.88 284 GLN A O 1
ATOM 2265 N N . LYS A 1 285 ? -82.159 -5.359 125.618 1.00 77.56 285 LYS A N 1
ATOM 2266 C CA . LYS A 1 285 ? -82.957 -4.447 126.453 1.00 77.56 285 LYS A CA 1
ATOM 2267 C C . LYS A 1 285 ? -84.412 -4.903 126.557 1.00 77.56 285 LYS A C 1
ATOM 2269 O O . LYS A 1 285 ? -84.937 -4.961 127.662 1.00 77.56 285 LYS A O 1
ATOM 2274 N N . ALA A 1 286 ? -85.038 -5.268 125.439 1.00 75.12 286 ALA A N 1
ATOM 2275 C CA . ALA A 1 286 ? -86.416 -5.750 125.422 1.00 75.12 286 ALA A CA 1
ATOM 2276 C C . ALA A 1 286 ? -86.581 -7.074 126.192 1.00 75.12 286 ALA A C 1
ATOM 2278 O O . ALA A 1 286 ? -87.539 -7.230 126.943 1.00 75.12 286 ALA A O 1
ATOM 2279 N N . GLU A 1 287 ? -85.637 -8.009 126.059 1.00 75.31 287 GLU A N 1
ATOM 2280 C CA . GLU A 1 287 ? -85.603 -9.258 126.831 1.00 75.31 287 GLU A CA 1
ATOM 2281 C C . GLU A 1 287 ? -85.395 -8.990 128.328 1.00 75.31 287 GLU A C 1
ATOM 2283 O O . GLU A 1 287 ? -86.087 -9.578 129.158 1.00 75.31 287 GLU A O 1
ATOM 2288 N N . GLY A 1 288 ? -84.516 -8.048 128.688 1.00 73.19 288 GLY A N 1
ATOM 2289 C CA . GLY A 1 288 ? -84.331 -7.595 130.068 1.00 73.19 288 GLY A CA 1
ATOM 2290 C C . GLY A 1 288 ? -85.593 -6.964 130.666 1.00 73.19 288 GLY A C 1
ATOM 2291 O O . GLY A 1 288 ? -85.958 -7.271 131.800 1.00 73.19 288 GLY A O 1
ATOM 2292 N N . GLU A 1 289 ? -86.307 -6.138 129.899 1.00 76.12 289 GLU A N 1
ATOM 2293 C CA . GLU A 1 289 ? -87.596 -5.559 130.301 1.00 76.12 289 GLU A CA 1
ATOM 2294 C C . GLU A 1 289 ? -88.693 -6.622 130.450 1.00 76.12 289 GLU A C 1
ATOM 2296 O O . GLU A 1 289 ? -89.491 -6.564 131.389 1.00 76.12 289 GLU A O 1
ATOM 2301 N N . GLN A 1 290 ? -88.742 -7.614 129.556 1.00 74.62 290 GLN A N 1
ATOM 2302 C CA . GLN A 1 290 ? -89.669 -8.738 129.690 1.00 74.62 290 GLN A CA 1
ATOM 2303 C C . GLN A 1 290 ? -89.352 -9.587 130.921 1.00 74.62 290 GLN A C 1
ATOM 2305 O O . GLN A 1 290 ? -90.268 -9.948 131.660 1.00 74.62 290 GLN A O 1
ATOM 2310 N N . TYR A 1 291 ? -88.074 -9.859 131.185 1.00 74.06 291 TYR A N 1
ATOM 2311 C CA . TYR A 1 291 ? -87.646 -10.594 132.370 1.00 74.06 291 TYR A CA 1
ATOM 2312 C C . TYR A 1 291 ? -87.976 -9.837 133.666 1.00 74.06 291 TYR A C 1
ATOM 2314 O O . TYR A 1 291 ? -88.457 -10.446 134.622 1.00 74.06 291 TYR A O 1
ATOM 2322 N N . ALA A 1 292 ? -87.807 -8.509 133.690 1.00 71.81 292 ALA A N 1
ATOM 2323 C CA . ALA A 1 292 ? -88.197 -7.668 134.822 1.00 71.81 292 ALA A CA 1
ATOM 2324 C C . ALA A 1 292 ? -89.708 -7.746 135.103 1.00 71.81 292 ALA A C 1
ATOM 2326 O O . ALA A 1 292 ? -90.109 -8.010 136.236 1.00 71.81 292 ALA A O 1
ATOM 2327 N N . LYS A 1 293 ? -90.543 -7.629 134.062 1.00 75.25 293 LYS A N 1
ATOM 2328 C CA . LYS A 1 293 ? -92.003 -7.791 134.183 1.00 75.25 293 LYS A CA 1
ATOM 2329 C C . LYS A 1 293 ? -92.399 -9.195 134.647 1.00 75.25 293 LYS A C 1
ATOM 2331 O O . LYS A 1 293 ? -93.324 -9.340 135.440 1.00 75.25 293 LYS A O 1
ATOM 2336 N N . PHE A 1 294 ? -91.702 -10.232 134.174 1.00 73.31 294 PHE A N 1
ATOM 2337 C CA . PHE A 1 294 ? -91.950 -11.613 134.594 1.00 73.31 294 PHE A CA 1
ATOM 2338 C C . PHE A 1 294 ? -91.619 -11.816 136.081 1.00 73.31 294 PHE A C 1
ATOM 2340 O O . PHE A 1 294 ? -92.402 -12.423 136.808 1.00 73.31 294 PHE A O 1
ATOM 2347 N N . LYS A 1 295 ? -90.503 -11.247 136.556 1.00 73.88 295 LYS A N 1
ATOM 2348 C CA . LYS A 1 295 ? -90.103 -11.263 137.972 1.00 73.88 295 LYS A CA 1
ATOM 2349 C C . LYS A 1 295 ? -91.070 -10.497 138.878 1.00 73.88 295 LYS A C 1
ATOM 2351 O O . LYS A 1 295 ? -91.379 -10.985 139.963 1.00 73.88 295 LYS A O 1
ATOM 2356 N N . GLU A 1 296 ? -91.567 -9.338 138.447 1.00 73.25 296 GLU A N 1
ATOM 2357 C CA . GLU A 1 296 ? -92.603 -8.596 139.181 1.00 73.25 296 GLU A CA 1
ATOM 2358 C C . GLU A 1 296 ? -93.905 -9.402 139.289 1.00 73.25 296 GLU A C 1
ATOM 2360 O O . GLU A 1 296 ? -94.448 -9.550 140.384 1.00 73.25 296 GLU A O 1
ATOM 2365 N N . ALA A 1 297 ? -94.360 -10.012 138.189 1.00 72.75 297 ALA A N 1
ATOM 2366 C CA . ALA A 1 297 ? -95.554 -10.858 138.188 1.00 72.75 297 ALA A CA 1
ATOM 2367 C C . ALA A 1 297 ? -95.407 -12.100 139.095 1.00 72.75 297 ALA A C 1
ATOM 2369 O O . ALA A 1 297 ? -96.362 -12.506 139.763 1.00 72.75 297 ALA A O 1
ATOM 2370 N N . GLU A 1 298 ? -94.210 -12.689 139.156 1.00 69.69 298 GLU A N 1
ATOM 2371 C CA . GLU A 1 298 ? -93.877 -13.803 140.052 1.00 69.69 298 GLU A CA 1
ATOM 2372 C C . GLU A 1 298 ? -93.900 -13.364 141.532 1.00 69.69 298 GLU A C 1
ATOM 2374 O O . GLU A 1 298 ? -94.437 -14.072 142.391 1.00 69.69 298 GLU A O 1
ATOM 2379 N N . GLY A 1 299 ? -93.407 -12.154 141.829 1.00 69.94 299 GLY A N 1
ATOM 2380 C CA . GLY A 1 299 ? -93.500 -11.531 143.154 1.00 69.94 299 GLY A CA 1
ATOM 2381 C C . GLY A 1 299 ? -94.946 -11.276 143.596 1.00 69.94 299 GLY A C 1
ATOM 2382 O O . GLY A 1 299 ? -95.326 -11.603 144.727 1.00 69.94 299 GLY A O 1
ATOM 2383 N N . ASP A 1 300 ? -95.786 -10.780 142.688 1.00 75.19 300 ASP A N 1
ATOM 2384 C CA . ASP A 1 300 ? -97.214 -10.579 142.937 1.00 75.19 300 ASP A CA 1
ATOM 2385 C C . ASP A 1 300 ? -97.945 -11.898 143.216 1.00 75.19 300 ASP A C 1
ATOM 2387 O O . ASP A 1 300 ? -98.767 -11.971 144.140 1.00 75.19 300 ASP A O 1
ATOM 2391 N N . LEU A 1 301 ? -97.629 -12.957 142.462 1.00 73.69 301 LEU A N 1
ATOM 2392 C CA . LEU A 1 301 ? -98.171 -14.299 142.677 1.00 73.69 301 LEU A CA 1
ATOM 2393 C C . LEU A 1 301 ? -97.786 -14.836 144.063 1.00 73.69 301 LEU A C 1
ATOM 2395 O O . LEU A 1 301 ? -98.648 -15.320 144.803 1.00 73.69 301 LEU A O 1
ATOM 2399 N N . TYR A 1 302 ? -96.516 -14.691 144.450 1.00 72.50 302 TYR A N 1
ATOM 2400 C CA . TYR A 1 302 ? -96.018 -15.131 145.752 1.00 72.50 302 TYR A CA 1
ATOM 2401 C C . TYR A 1 302 ? -96.720 -14.410 146.914 1.00 72.50 302 TYR A C 1
ATOM 2403 O O . TYR A 1 302 ? -97.115 -15.044 147.898 1.00 72.50 302 TYR A O 1
ATOM 2411 N N . SER A 1 303 ? -96.977 -13.103 146.777 1.00 69.94 303 SER A N 1
ATOM 2412 C CA . SER A 1 303 ? -97.722 -12.331 147.781 1.00 69.94 303 SER A CA 1
ATOM 2413 C C . SER A 1 303 ? -99.154 -12.851 147.982 1.00 69.94 303 SER A C 1
ATOM 2415 O O . SER A 1 303 ? -99.646 -12.923 149.111 1.00 69.94 303 SER A O 1
ATOM 2417 N N . LYS A 1 304 ? -99.826 -13.260 146.897 1.00 76.00 304 LYS A N 1
ATOM 2418 C CA . LYS A 1 304 ? -101.196 -13.789 146.935 1.00 76.00 304 LYS A CA 1
ATOM 2419 C C . LYS A 1 304 ? -101.246 -15.180 147.560 1.00 76.00 304 LYS A C 1
ATOM 2421 O O . LYS A 1 304 ? -102.143 -15.437 148.360 1.00 76.00 304 LYS A O 1
ATOM 2426 N N . ILE A 1 305 ? -100.269 -16.040 147.263 1.00 74.06 305 ILE A N 1
ATOM 2427 C CA . ILE A 1 305 ? -100.148 -17.369 147.885 1.00 74.06 305 ILE A CA 1
ATOM 2428 C C . ILE A 1 305 ? -99.949 -17.229 149.398 1.00 74.06 305 ILE A C 1
ATOM 2430 O O . ILE A 1 305 ? -100.674 -17.856 150.169 1.00 74.06 305 ILE A O 1
ATOM 2434 N N . LYS A 1 306 ? -99.051 -16.340 149.844 1.00 72.69 306 LYS A N 1
ATOM 2435 C CA . LYS A 1 306 ? -98.819 -16.110 151.281 1.00 72.69 306 LYS A CA 1
ATOM 2436 C C . LYS A 1 306 ? -100.040 -15.536 152.004 1.00 72.69 306 LYS A C 1
ATOM 2438 O O . LYS A 1 306 ? -100.321 -15.928 153.134 1.00 72.69 306 LYS A O 1
ATOM 2443 N N . LYS A 1 307 ? -100.817 -14.667 151.348 1.00 70.94 307 LYS A N 1
ATOM 2444 C CA . LYS A 1 307 ? -102.111 -14.197 151.879 1.00 70.94 307 LYS A CA 1
ATOM 2445 C C . LYS A 1 307 ? -103.136 -15.333 151.994 1.00 70.94 307 LYS A C 1
ATOM 2447 O O . LYS A 1 307 ? -103.852 -15.397 152.990 1.00 70.94 307 LYS A O 1
ATOM 2452 N N . ALA A 1 308 ? -103.186 -16.242 151.019 1.00 65.44 308 ALA A N 1
ATOM 2453 C CA . ALA A 1 308 ? -104.084 -17.397 151.048 1.00 65.44 308 ALA A CA 1
ATOM 2454 C C . ALA A 1 308 ? -103.712 -18.411 152.149 1.00 65.44 308 ALA A C 1
ATOM 2456 O O . ALA A 1 308 ? -104.598 -18.952 152.811 1.00 65.44 308 ALA A O 1
ATOM 2457 N N . GLU A 1 309 ? -102.417 -18.627 152.399 1.00 69.44 309 GLU A N 1
ATOM 2458 C CA . GLU A 1 309 ? -101.933 -19.443 153.524 1.00 69.44 309 GLU A CA 1
ATOM 2459 C C . GLU A 1 309 ? -102.321 -18.836 154.882 1.00 69.44 309 GLU A C 1
ATOM 2461 O O . GLU A 1 309 ? -102.789 -19.555 155.765 1.00 69.44 309 GLU A O 1
ATOM 2466 N N . GLY A 1 310 ? -102.211 -17.510 155.033 1.00 65.62 310 GLY A N 1
ATOM 2467 C CA . GLY A 1 310 ? -102.644 -16.808 156.246 1.00 65.62 310 GLY A CA 1
ATOM 2468 C C . GLY A 1 310 ? -104.149 -16.926 156.515 1.00 65.62 310 GLY A C 1
ATOM 2469 O O . GLY A 1 310 ? -104.561 -17.110 157.659 1.00 65.62 310 GLY A O 1
ATOM 2470 N N . LEU A 1 311 ? -104.977 -16.895 155.464 1.00 67.25 311 LEU A N 1
ATOM 2471 C CA . LEU A 1 311 ? -106.423 -17.115 155.583 1.00 67.25 311 LEU A CA 1
ATOM 2472 C C . LEU A 1 311 ? -106.770 -18.551 156.003 1.00 67.25 311 LEU A C 1
ATOM 2474 O O . LEU A 1 311 ? -107.671 -18.734 156.820 1.00 67.25 311 LEU A O 1
ATOM 2478 N N . ARG A 1 312 ? -106.050 -19.564 155.496 1.00 68.81 312 ARG A N 1
ATOM 2479 C CA . ARG A 1 312 ? -106.235 -20.962 155.934 1.00 68.81 312 ARG A CA 1
ATOM 2480 C C . ARG A 1 312 ? -105.943 -21.134 157.423 1.00 68.81 312 ARG A C 1
ATOM 2482 O O . ARG A 1 312 ? -106.774 -21.689 158.134 1.00 68.81 312 ARG A O 1
ATOM 2489 N N . ALA A 1 313 ? -104.832 -20.576 157.903 1.00 65.69 313 ALA A N 1
ATOM 2490 C CA . ALA A 1 313 ? -104.468 -20.642 159.319 1.00 65.69 313 ALA A CA 1
ATOM 2491 C C . ALA A 1 313 ? -105.520 -19.986 160.238 1.00 65.69 313 ALA A C 1
ATOM 2493 O O . ALA A 1 313 ? -105.755 -20.457 161.350 1.00 65.69 313 ALA A O 1
ATOM 2494 N N . PHE A 1 314 ? -106.191 -18.927 159.769 1.00 65.56 314 PHE A N 1
ATOM 2495 C CA . PHE A 1 314 ? -107.267 -18.273 160.517 1.00 65.56 314 PHE A CA 1
ATOM 2496 C C . PHE A 1 314 ? -108.539 -19.136 160.613 1.00 65.56 314 PHE A C 1
ATOM 2498 O O . PHE A 1 314 ? -109.136 -19.234 161.685 1.00 65.56 314 PHE A O 1
ATOM 2505 N N . VAL A 1 315 ? -108.938 -19.799 159.521 1.00 66.25 315 VAL A N 1
ATOM 2506 C CA . VAL A 1 315 ? -110.113 -20.692 159.504 1.00 66.25 315 VAL A CA 1
ATOM 2507 C C . VAL A 1 315 ? -109.882 -21.933 160.372 1.00 66.25 315 VAL A C 1
ATOM 2509 O O . VAL A 1 315 ? -110.768 -22.310 161.142 1.00 66.25 315 VAL A O 1
ATOM 2512 N N . ASP A 1 316 ? -108.685 -22.521 160.325 1.00 67.88 316 ASP A N 1
ATOM 2513 C CA . ASP A 1 316 ? -108.338 -23.686 161.149 1.00 67.88 316 ASP A CA 1
ATOM 2514 C C . ASP A 1 316 ? -108.370 -23.355 162.655 1.00 67.88 316 ASP A C 1
ATOM 2516 O O . ASP A 1 316 ? -108.856 -24.153 163.463 1.00 67.88 316 ASP A O 1
ATOM 2520 N N . ALA A 1 317 ? -107.945 -22.145 163.043 1.00 63.50 317 ALA A N 1
ATOM 2521 C CA . ALA A 1 317 ? -108.007 -21.674 164.428 1.00 63.50 317 ALA A CA 1
ATOM 2522 C C . ALA A 1 317 ? -109.452 -21.471 164.927 1.00 63.50 317 ALA A C 1
ATOM 2524 O O . ALA A 1 317 ? -109.779 -21.853 166.055 1.00 63.50 317 ALA A O 1
ATOM 2525 N N . GLN A 1 318 ? -110.340 -20.926 164.087 1.00 63.56 318 GLN A N 1
ATOM 2526 C CA . GLN A 1 318 ? -111.761 -20.785 164.429 1.00 63.56 318 GLN A CA 1
ATOM 2527 C C . GLN A 1 318 ? -112.460 -22.146 164.540 1.00 63.56 318 GLN A C 1
ATOM 2529 O O . GLN A 1 318 ? -113.240 -22.362 165.469 1.00 63.56 318 GLN A O 1
ATOM 2534 N N . GLY A 1 319 ? -112.124 -23.093 163.658 1.00 62.97 319 GLY A N 1
ATOM 2535 C CA . GLY A 1 319 ? -112.623 -24.467 163.735 1.00 62.97 319 GLY A CA 1
ATOM 2536 C C . GLY A 1 319 ? -112.220 -25.173 165.035 1.00 62.97 319 GLY A C 1
ATOM 2537 O O . GLY A 1 319 ? -113.036 -25.870 165.641 1.00 62.97 319 GLY A O 1
ATOM 2538 N N . PHE A 1 320 ? -110.991 -24.951 165.515 1.00 65.19 320 PHE A N 1
ATOM 2539 C CA . PHE A 1 320 ? -110.507 -25.534 166.769 1.00 65.19 320 PHE A CA 1
ATOM 2540 C C . PHE A 1 320 ? -111.196 -24.934 168.009 1.00 65.19 320 PHE A C 1
ATOM 2542 O O . PHE A 1 320 ? -111.590 -25.668 168.919 1.00 65.19 320 PHE A O 1
ATOM 2549 N N . TYR A 1 321 ? -111.413 -23.614 168.031 1.00 60.44 321 TYR A N 1
ATOM 2550 C CA . TYR A 1 321 ? -112.085 -22.925 169.140 1.00 60.44 321 TYR A CA 1
ATOM 2551 C C . TYR A 1 321 ? -113.550 -23.366 169.299 1.00 60.44 321 TYR A C 1
ATOM 2553 O O . TYR A 1 321 ? -113.975 -23.730 170.398 1.00 60.44 321 TYR A O 1
ATOM 2561 N N . VAL A 1 322 ? -114.298 -23.445 168.193 1.00 61.72 322 VAL A N 1
ATOM 2562 C CA . VAL A 1 322 ? -115.702 -23.894 168.201 1.00 61.72 322 VAL A CA 1
ATOM 2563 C C . VAL A 1 322 ? -115.813 -25.356 168.648 1.00 61.72 322 VAL A C 1
ATOM 2565 O O . VAL A 1 322 ? -116.673 -25.689 169.460 1.00 61.72 322 VAL A O 1
ATOM 2568 N N . LYS A 1 323 ? -114.902 -26.230 168.199 1.00 64.44 323 LYS A N 1
ATOM 2569 C CA . LYS A 1 323 ? -114.898 -27.652 168.583 1.00 64.44 323 LYS A CA 1
ATOM 2570 C C . LYS A 1 323 ? -114.634 -27.866 170.078 1.00 64.44 323 LYS A C 1
ATOM 2572 O O . LYS A 1 323 ? -115.195 -28.781 170.677 1.00 64.44 323 LYS A O 1
ATOM 2577 N N . THR A 1 324 ? -113.805 -27.016 170.683 1.00 61.84 324 THR A N 1
ATOM 2578 C CA . THR A 1 324 ? -113.458 -27.116 172.108 1.00 61.84 324 THR A CA 1
ATOM 2579 C C . THR A 1 324 ? -114.615 -26.646 172.995 1.00 61.84 324 THR A C 1
ATOM 2581 O O . THR A 1 324 ? -114.954 -27.328 173.959 1.00 61.84 324 THR A O 1
ATOM 2584 N N . LEU A 1 325 ? -115.289 -25.553 172.616 1.00 60.22 325 LEU A N 1
ATOM 2585 C CA . LEU A 1 325 ? -116.482 -25.058 173.315 1.00 60.22 325 LEU A CA 1
ATOM 2586 C C . LEU A 1 325 ? -117.685 -26.006 173.195 1.00 60.22 325 LEU A C 1
ATOM 2588 O O . LEU A 1 325 ? -118.461 -26.147 174.136 1.00 60.22 325 LEU A O 1
ATOM 2592 N N . MET A 1 326 ? -117.837 -26.694 172.061 1.00 58.53 326 MET A N 1
ATOM 2593 C CA . MET A 1 326 ? -118.970 -27.598 171.838 1.00 58.53 326 MET A CA 1
ATOM 2594 C C . MET A 1 326 ? -118.845 -28.920 172.620 1.00 58.53 326 MET A C 1
ATOM 2596 O O . MET A 1 326 ? -119.854 -29.511 173.006 1.00 58.53 326 MET A O 1
ATOM 2600 N N . ASN A 1 327 ? -117.616 -29.354 172.926 1.00 62.19 327 ASN A N 1
ATOM 2601 C CA . ASN A 1 327 ? -117.361 -30.564 173.712 1.00 62.19 327 ASN A CA 1
ATOM 2602 C C . ASN A 1 327 ? -117.556 -30.372 175.226 1.00 62.19 327 ASN A C 1
ATOM 2604 O O . ASN A 1 327 ? -117.905 -31.334 175.907 1.00 62.19 327 ASN A O 1
ATOM 2608 N N . SER A 1 328 ? -117.393 -29.160 175.769 1.00 60.28 328 SER A N 1
ATOM 2609 C CA . SER A 1 328 ? -117.605 -28.906 177.205 1.00 6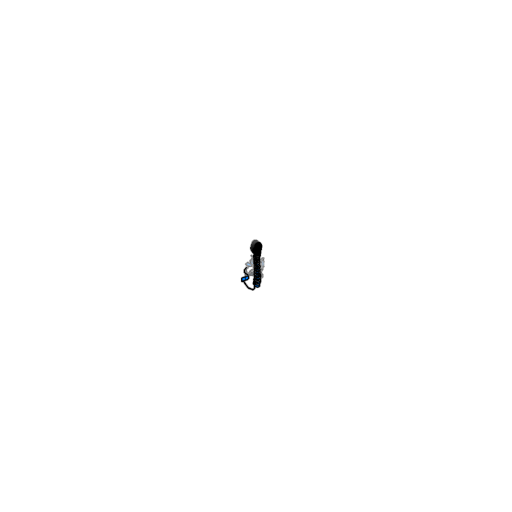0.28 328 SER A CA 1
ATOM 2610 C C . SER A 1 328 ? -119.081 -28.902 177.634 1.00 60.28 328 SER A C 1
ATOM 2612 O O . SER A 1 328 ? -119.354 -29.007 178.825 1.00 60.28 328 SER A O 1
ATOM 2614 N N . PHE A 1 329 ? -120.034 -28.837 176.694 1.00 54.84 329 PHE A N 1
ATOM 2615 C CA . PHE A 1 329 ? -121.481 -28.781 176.975 1.00 54.84 329 PHE A CA 1
ATOM 2616 C C . PHE A 1 329 ? -122.272 -30.032 176.543 1.00 54.84 329 PHE A C 1
ATOM 2618 O O . PHE A 1 329 ? -123.492 -29.979 176.390 1.00 54.84 329 PHE A O 1
ATOM 2625 N N . GLY A 1 330 ? -121.608 -31.177 176.343 1.00 56.03 330 GLY A N 1
ATOM 2626 C CA . GLY A 1 330 ? -122.298 -32.462 176.148 1.00 56.03 330 GLY A CA 1
ATOM 2627 C C . GLY A 1 330 ? -123.240 -32.521 174.935 1.00 56.03 330 GLY A C 1
ATOM 2628 O O . GLY A 1 330 ? -124.210 -33.273 174.951 1.00 56.03 330 GLY A O 1
ATOM 2629 N N . GLY A 1 331 ? -122.984 -31.722 173.893 1.00 58.03 331 GLY A N 1
ATOM 2630 C CA . GLY A 1 331 ? -123.756 -31.739 172.645 1.00 58.03 331 GLY A CA 1
ATOM 2631 C C . GLY A 1 331 ? -125.137 -31.074 172.702 1.00 58.03 331 GLY A C 1
ATOM 2632 O O . GLY A 1 331 ? -125.904 -31.207 171.750 1.00 58.03 331 GLY A O 1
ATOM 2633 N N . ASN A 1 332 ? -125.472 -30.345 173.771 1.00 51.47 332 ASN A N 1
ATOM 2634 C CA . ASN A 1 332 ? -126.778 -29.703 173.912 1.00 51.47 332 ASN A CA 1
ATOM 2635 C C . ASN A 1 332 ? -126.762 -28.241 173.414 1.00 51.47 332 ASN A C 1
ATOM 2637 O O . ASN A 1 332 ? -126.358 -27.323 174.127 1.00 51.47 332 ASN A O 1
ATOM 2641 N N . TYR A 1 333 ? -127.209 -28.024 172.171 1.00 56.16 333 TYR A N 1
ATOM 2642 C CA . TYR A 1 333 ? -127.158 -26.730 171.467 1.00 56.16 333 TYR A CA 1
ATOM 2643 C C . TYR A 1 333 ? -128.000 -25.619 172.130 1.00 56.16 333 TYR A C 1
ATOM 2645 O O . TYR A 1 333 ? -127.708 -24.438 171.964 1.00 56.16 333 TYR A O 1
ATOM 2653 N N . THR A 1 334 ? -129.021 -25.962 172.922 1.00 56.09 334 THR A N 1
ATOM 2654 C CA . THR A 1 334 ? -129.926 -24.976 173.543 1.00 56.09 334 THR A CA 1
ATOM 2655 C C . THR A 1 334 ? -129.368 -24.280 174.789 1.00 56.09 334 THR A C 1
ATOM 2657 O O . THR A 1 334 ? -129.974 -23.317 175.239 1.00 56.09 334 THR A O 1
ATOM 2660 N N . ALA A 1 335 ? -128.214 -24.702 175.319 1.00 54.59 335 ALA A N 1
ATOM 2661 C CA . ALA A 1 335 ? -127.524 -24.019 176.425 1.00 54.59 335 ALA A CA 1
ATOM 2662 C C . ALA A 1 335 ? -126.364 -23.108 175.964 1.00 54.59 335 ALA A C 1
ATOM 2664 O O . ALA A 1 335 ? -125.729 -22.464 176.791 1.00 54.59 335 ALA A O 1
ATOM 2665 N N . MET A 1 336 ? -126.076 -23.054 174.657 1.00 52.91 336 MET A N 1
ATOM 2666 C CA . MET A 1 336 ? -124.949 -22.303 174.076 1.00 52.91 336 MET A CA 1
ATOM 2667 C C . MET A 1 336 ? -125.375 -20.956 173.465 1.00 52.91 336 MET A C 1
ATOM 2669 O O . MET A 1 336 ? -124.590 -20.301 172.783 1.00 52.91 336 MET A O 1
ATOM 2673 N N . ARG A 1 337 ? -126.638 -20.567 173.651 1.00 52.00 337 ARG A N 1
ATOM 2674 C CA . ARG A 1 337 ? -127.212 -19.361 173.060 1.00 52.00 337 ARG A CA 1
ATOM 2675 C C . ARG A 1 337 ? -127.675 -18.408 174.155 1.00 52.00 337 ARG A C 1
ATOM 2677 O O . ARG A 1 337 ? -128.873 -18.255 174.342 1.00 52.00 337 ARG A O 1
ATOM 2684 N N . ASP A 1 338 ? -126.699 -17.837 174.847 1.00 43.50 338 ASP A N 1
ATOM 2685 C CA . ASP A 1 338 ? -126.694 -16.460 175.352 1.00 43.50 338 ASP A CA 1
ATOM 2686 C C . ASP A 1 338 ? -125.243 -15.976 175.462 1.00 43.50 338 ASP A C 1
ATOM 2688 O O . ASP A 1 338 ? -124.390 -16.763 175.943 1.00 43.50 338 ASP A O 1
#

Radius of gyration: 125.99 Å; chains: 1; bounding box: 232×47×326 Å